Protein AF-0000000085923215 (afdb_homodimer)

Foldseek 3Di:
DPPDPVVVVVCVVDPDDDQDQQNVLVVCVVVLPADPPDNFFHHFKDKDWPDDQVLVLCQLDPQFDDPPPQKTKGPAWTWMKMWGFDDDTGPPPTGTGIDIDIGIWMFRDDPSGGDGTDPPPPDD/DPPDPVNVVVCVVDPDDDQDQQNVLVVCVVVLPADPPDNFFHHFKDKDWPDDQVLVLCQLDPQFDDPPPQKTKGPAWTWMKMWGFDDDTGPPPTGTGIDIDIGIWMFRDDPSGGDGTDPPPHDD

Organism: NCBI:txid630221

Radius of gyration: 18.96 Å; Cα contacts (8 Å, |Δi|>4): 539; chains: 2; bounding box: 40×54×44 Å

Secondary structure (DSSP, 8-state):
----HHHHHHHHHHBPP---TT-HHHHHHHTT---TT-SSBPPSEEEEE-S-HHHHHGGGTTTEEEEETTEEEESS-EEEEEEEEEE-SBTTS-EEEEEEEEE--EEEEETTEEEEE-TT----/----HHHHHHHHHHBPP---TT-HHHHHHHTT---TT-SSBPPSEEEEE-S-HHHHHGGGTTTEEEEETTEEEESS-EEEEEEEEEE-SBTTS-EEEEEEEEE--EEEEETTEEEEE-TT----

Structure (mmCIF, N/CA/C/O backbone):
data_AF-0000000085923215-model_v1
#
loop_
_entity.id
_entity.type
_entity.pdbx_description
1 polymer 'Ribonuclease like 2'
#
loop_
_atom_site.group_PDB
_atom_site.id
_atom_site.type_symbol
_atom_site.label_atom_id
_atom_site.label_alt_id
_atom_site.label_comp_id
_atom_site.label_asym_id
_atom_site.label_entity_id
_atom_site.label_seq_id
_atom_site.pdbx_PDB_ins_code
_atom_site.Cartn_x
_atom_site.Cartn_y
_atom_site.Cartn_z
_atom_site.occupancy
_atom_site.B_iso_or_equiv
_atom_site.auth_seq_id
_atom_site.auth_comp_id
_atom_site.auth_asym_id
_atom_site.auth_atom_id
_atom_site.pdbx_PDB_model_num
ATOM 1 N N . MET A 1 1 ? -17.734 -6.051 -14.945 1 35.34 1 MET A N 1
ATOM 2 C CA . MET A 1 1 ? -16.391 -6.562 -15.242 1 35.34 1 MET A CA 1
ATOM 3 C C . MET A 1 1 ? -16.266 -8.031 -14.844 1 35.34 1 MET A C 1
ATOM 5 O O . MET A 1 1 ? -16.594 -8.398 -13.719 1 35.34 1 MET A O 1
ATOM 9 N N . HIS A 1 2 ? -16.469 -8.945 -15.688 1 44.38 2 HIS A N 1
ATOM 10 C CA . HIS A 1 2 ? -16.438 -10.375 -15.43 1 44.38 2 HIS A CA 1
ATOM 11 C C . HIS A 1 2 ? -15.195 -10.773 -14.656 1 44.38 2 HIS A C 1
ATOM 13 O O . HIS A 1 2 ? -14.078 -10.43 -15.055 1 44.38 2 HIS A O 1
ATOM 19 N N . ARG A 1 3 ? -15.391 -10.922 -13.383 1 59.5 3 ARG A N 1
ATOM 20 C CA . ARG A 1 3 ? -14.312 -11.391 -12.516 1 59.5 3 ARG A CA 1
ATOM 21 C C . ARG A 1 3 ? -13.766 -12.727 -13 1 59.5 3 ARG A C 1
ATOM 23 O O . ARG A 1 3 ? -14.516 -13.695 -13.156 1 59.5 3 ARG A O 1
ATOM 30 N N . TRP A 1 4 ? -12.664 -12.695 -13.883 1 75.44 4 TRP A N 1
ATOM 31 C CA . TRP A 1 4 ? -11.945 -13.891 -14.32 1 75.44 4 TRP A CA 1
ATOM 32 C C . TRP A 1 4 ? -11.352 -14.633 -13.133 1 75.44 4 TRP A C 1
ATOM 34 O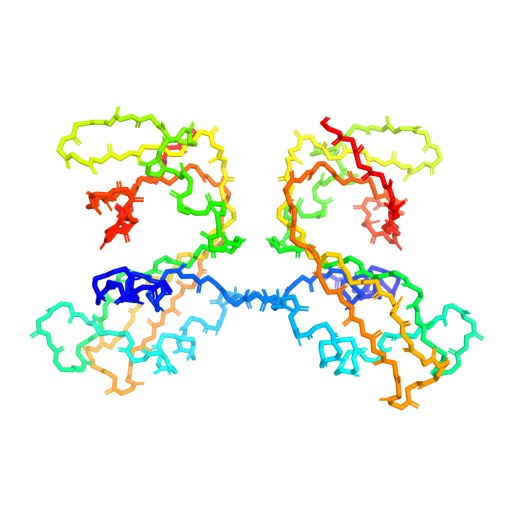 O . TRP A 1 4 ? -10.672 -14.039 -12.297 1 75.44 4 TRP A O 1
ATOM 44 N N . PRO A 1 5 ? -11.867 -15.852 -12.883 1 85.38 5 PRO A N 1
ATOM 45 C CA . PRO A 1 5 ? -11.453 -16.625 -11.711 1 85.38 5 PRO A CA 1
ATOM 46 C C . PRO A 1 5 ? -9.945 -16.562 -11.461 1 85.38 5 PRO A C 1
ATOM 48 O O . PRO A 1 5 ? -9.508 -16.438 -10.312 1 85.38 5 PRO A O 1
ATOM 51 N N . ARG A 1 6 ? -9.211 -16.625 -12.516 1 91.69 6 ARG A N 1
ATOM 52 C CA . ARG A 1 6 ? -7.762 -16.609 -12.336 1 91.69 6 ARG A CA 1
ATOM 53 C C . ARG A 1 6 ? -7.289 -15.25 -11.844 1 91.69 6 ARG A C 1
ATOM 55 O O . ARG A 1 6 ? -6.387 -15.156 -11.008 1 91.69 6 ARG A O 1
ATOM 62 N N . TYR A 1 7 ? -7.883 -14.195 -12.352 1 92.56 7 TYR A N 1
ATOM 63 C CA . TYR A 1 7 ? -7.539 -12.852 -11.906 1 92.56 7 TYR A CA 1
ATOM 64 C C . TYR A 1 7 ? -7.938 -12.641 -10.453 1 92.56 7 TYR A C 1
ATOM 66 O O . TYR A 1 7 ? -7.18 -12.062 -9.672 1 92.56 7 TYR A O 1
ATOM 74 N N . GLN A 1 8 ? -9.117 -13.086 -10.039 1 90.69 8 GLN A N 1
ATOM 75 C CA . GLN A 1 8 ? -9.57 -12.953 -8.656 1 90.69 8 GLN A CA 1
ATOM 76 C C . GLN A 1 8 ? -8.633 -13.695 -7.699 1 90.69 8 GLN A C 1
ATOM 78 O O . GLN A 1 8 ? -8.344 -13.203 -6.605 1 90.69 8 GLN A O 1
ATOM 83 N N . LYS A 1 9 ? -8.211 -14.812 -8.141 1 92.5 9 LYS A N 1
ATOM 84 C CA . LYS A 1 9 ? -7.246 -15.562 -7.34 1 92.5 9 LYS A CA 1
ATOM 85 C C . LYS A 1 9 ? -5.945 -14.781 -7.18 1 92.5 9 LYS A C 1
ATOM 87 O O . LYS A 1 9 ? -5.379 -14.727 -6.082 1 92.5 9 LYS A O 1
ATOM 92 N N . PHE A 1 10 ? -5.555 -14.258 -8.273 1 95.81 10 PHE A N 1
ATOM 93 C CA . PHE A 1 10 ? -4.359 -13.422 -8.242 1 95.81 10 PHE A CA 1
ATOM 94 C C . PHE A 1 10 ? -4.52 -12.289 -7.238 1 95.81 10 PHE A C 1
ATOM 96 O O . PHE A 1 10 ? -3.633 -12.047 -6.418 1 95.81 10 PHE A O 1
ATOM 103 N N . LEU A 1 11 ? -5.613 -11.602 -7.277 1 92.75 11 LEU A N 1
ATOM 104 C CA . LEU A 1 11 ? -5.844 -10.5 -6.355 1 92.75 11 LEU A CA 1
ATOM 105 C C . LEU A 1 11 ? -5.871 -10.984 -4.91 1 92.75 11 LEU A C 1
ATOM 107 O O . LEU A 1 11 ? -5.297 -10.352 -4.023 1 92.75 11 LEU A O 1
ATOM 111 N N . ASN A 1 12 ? -6.512 -12.102 -4.688 1 91 12 ASN A N 1
ATOM 112 C CA . ASN A 1 12 ? -6.559 -12.656 -3.338 1 91 12 ASN A CA 1
ATOM 113 C C . ASN A 1 12 ? -5.16 -12.945 -2.801 1 91 12 ASN A C 1
ATOM 115 O O . ASN A 1 12 ? -4.867 -12.672 -1.636 1 91 12 ASN A O 1
ATOM 119 N N . GLN A 1 13 ? -4.273 -13.383 -3.648 1 94.62 13 GLN A N 1
ATOM 120 C CA . GLN A 1 13 ? -2.957 -13.844 -3.223 1 94.62 13 GLN A CA 1
ATOM 121 C C . GLN A 1 13 ? -1.983 -12.672 -3.084 1 94.62 13 GLN A C 1
ATOM 123 O O . GLN A 1 13 ? -1.062 -12.719 -2.266 1 94.62 13 GLN A O 1
ATOM 128 N N . HIS A 1 14 ? -2.256 -11.586 -3.9 1 93.69 14 HIS A N 1
ATOM 129 C CA . HIS A 1 14 ? -1.104 -10.711 -4.07 1 93.69 14 HIS A CA 1
ATOM 130 C C . HIS A 1 14 ? -1.485 -9.25 -3.826 1 93.69 14 HIS A C 1
ATOM 132 O O . HIS A 1 14 ? -0.612 -8.398 -3.666 1 93.69 14 HIS A O 1
ATOM 138 N N . LEU A 1 15 ? -2.738 -8.898 -3.754 1 87.44 15 LEU A N 1
ATOM 139 C CA . LEU A 1 15 ? -3.119 -7.516 -3.471 1 87.44 15 LEU A CA 1
ATOM 140 C C . LEU A 1 15 ? -2.992 -7.211 -1.983 1 87.44 15 LEU A C 1
ATOM 142 O O . LEU A 1 15 ? -3.617 -7.871 -1.152 1 87.44 15 LEU A O 1
ATOM 146 N N . GLY A 1 16 ? -2.227 -6.219 -1.632 1 83.19 16 GLY A N 1
ATOM 147 C CA . GLY A 1 16 ? -2.123 -5.797 -0.244 1 83.19 16 GLY A CA 1
ATOM 148 C C . GLY A 1 16 ? -3.387 -5.137 0.275 1 83.19 16 GLY A C 1
ATOM 149 O O . GLY A 1 16 ? -4.23 -4.699 -0.509 1 83.19 16 GLY A O 1
ATOM 150 N N . PRO A 1 17 ? -3.43 -5.145 1.681 1 76.88 17 PRO A N 1
ATOM 151 C CA . PRO A 1 17 ? -4.551 -4.375 2.23 1 76.88 17 PRO A CA 1
ATOM 152 C C . PRO A 1 17 ? -4.496 -2.898 1.851 1 76.88 17 PRO A C 1
ATOM 154 O O . PRO A 1 17 ? -3.408 -2.326 1.742 1 76.88 17 PRO A O 1
ATOM 157 N N . HIS A 1 18 ? -5.523 -2.338 1.462 1 75.44 18 HIS A N 1
ATOM 158 C CA . HIS A 1 18 ? -5.605 -0.944 1.037 1 75.44 18 HIS A CA 1
ATOM 159 C C . HIS A 1 18 ? -6.879 -0.285 1.552 1 75.44 18 HIS A C 1
ATOM 161 O O . HIS A 1 18 ? -7.844 -0.973 1.899 1 75.44 18 HIS A O 1
ATOM 167 N N . VAL A 1 19 ? -6.633 0.972 1.621 1 71.12 19 VAL A N 1
ATOM 168 C CA . VAL A 1 19 ? -7.859 1.738 1.812 1 71.12 19 VAL A CA 1
ATOM 169 C C . VAL A 1 19 ? -8.672 1.748 0.519 1 71.12 19 VAL A C 1
ATOM 171 O O . VAL A 1 19 ? -8.156 2.119 -0.54 1 71.12 19 VAL A O 1
ATOM 174 N N . ASN A 1 20 ? -9.789 1.142 0.626 1 71.62 20 ASN A N 1
ATOM 175 C CA . ASN A 1 20 ? -10.68 1.246 -0.526 1 71.62 20 ASN A CA 1
ATOM 176 C C . ASN A 1 20 ? -11.328 2.627 -0.612 1 71.62 20 ASN A C 1
ATOM 178 O O . ASN A 1 20 ? -11.508 3.297 0.406 1 71.62 20 ASN A O 1
ATOM 182 N N . ASP A 1 21 ? -11.438 3.01 -1.821 1 66.5 21 ASP A N 1
ATOM 183 C CA . ASP A 1 21 ? -12.031 4.324 -2.023 1 66.5 21 ASP A CA 1
ATOM 184 C C . ASP A 1 21 ? -13.391 4.426 -1.326 1 66.5 21 ASP A C 1
ATOM 186 O O . ASP A 1 21 ? -13.883 5.523 -1.075 1 66.5 21 ASP A O 1
ATOM 190 N N . HIS A 1 22 ? -13.898 3.279 -0.911 1 75.94 22 HIS A N 1
ATOM 191 C CA . HIS A 1 22 ? -15.164 3.305 -0.183 1 75.94 22 HIS A CA 1
ATOM 192 C C . HIS A 1 22 ? -14.938 3.082 1.31 1 75.94 22 HIS A C 1
ATOM 194 O O . HIS A 1 22 ? -15.898 3.051 2.084 1 75.94 22 HIS A O 1
ATOM 200 N N . ALA A 1 23 ? -13.625 3.033 1.575 1 81.75 23 ALA A N 1
ATOM 201 C CA . ALA A 1 23 ? -13.352 2.689 2.969 1 81.75 23 ALA A CA 1
ATOM 202 C C . ALA A 1 23 ? -12.797 3.891 3.73 1 81.75 23 ALA A C 1
ATOM 204 O O . ALA A 1 23 ? -12.414 3.771 4.895 1 81.75 23 ALA A O 1
ATOM 205 N N . CYS A 1 24 ? -12.82 5.039 3.129 1 93.25 24 CYS A N 1
ATOM 206 C CA . CYS A 1 24 ? -12.273 6.238 3.746 1 93.25 24 CYS A CA 1
ATOM 207 C C . CYS A 1 24 ? -12.961 6.535 5.074 1 93.25 24 CYS A C 1
ATOM 209 O O . CYS A 1 24 ? -12.297 6.805 6.074 1 93.25 24 CYS A O 1
ATOM 211 N N . ASP A 1 25 ? -14.305 6.418 5.074 1 93.44 25 ASP A N 1
ATOM 212 C CA . ASP A 1 25 ? -15.055 6.723 6.289 1 93.44 25 ASP A CA 1
ATOM 213 C C . ASP A 1 25 ? -14.586 5.848 7.453 1 93.44 25 ASP A C 1
ATOM 215 O O . ASP A 1 25 ? -14.289 6.355 8.539 1 93.44 25 ASP A O 1
ATOM 219 N N . ARG A 1 26 ? -14.555 4.625 7.18 1 90 26 ARG A N 1
ATOM 220 C CA . ARG A 1 26 ? -14.18 3.666 8.211 1 90 26 ARG A CA 1
ATOM 221 C C . ARG A 1 26 ? -12.75 3.898 8.688 1 90 26 ARG A C 1
ATOM 223 O O . ARG A 1 26 ? -12.484 3.93 9.891 1 90 26 ARG A O 1
ATOM 230 N N . GLU A 1 27 ? -11.836 4.062 7.777 1 92.06 27 GLU A N 1
ATOM 231 C CA . GLU A 1 27 ? -10.43 4.211 8.125 1 92.06 27 GLU A CA 1
ATOM 232 C C . GLU A 1 27 ? -10.188 5.473 8.945 1 92.06 27 GLU A C 1
ATOM 234 O O . GLU A 1 27 ? -9.5 5.438 9.969 1 92.06 27 GLU A O 1
ATOM 239 N N . ILE A 1 28 ? -10.734 6.578 8.539 1 94.5 28 ILE A N 1
ATOM 240 C CA . ILE A 1 28 ? -10.562 7.859 9.219 1 94.5 28 ILE A CA 1
ATOM 241 C C . ILE A 1 28 ? -11.219 7.805 10.594 1 94.5 28 ILE A C 1
ATOM 243 O O . ILE A 1 28 ? -10.641 8.258 11.586 1 94.5 28 ILE A O 1
ATOM 247 N N . ARG A 1 29 ? -12.383 7.211 10.68 1 92.06 29 ARG A N 1
ATOM 248 C CA . ARG A 1 29 ? -13.078 7.07 11.953 1 92.06 29 ARG A CA 1
ATOM 249 C C . ARG A 1 29 ? -12.297 6.188 12.914 1 92.06 29 ARG A C 1
ATOM 251 O O . ARG A 1 29 ? -12.086 6.551 14.078 1 92.06 29 ARG A O 1
ATOM 258 N N . ASN A 1 30 ? -11.828 5.055 12.445 1 90.44 30 ASN A N 1
ATOM 259 C CA . ASN A 1 30 ? -11.125 4.098 13.289 1 90.44 30 ASN A CA 1
ATOM 260 C C . ASN A 1 30 ? -9.836 4.691 13.859 1 90.44 30 ASN A C 1
ATOM 262 O O . ASN A 1 30 ? -9.422 4.332 14.961 1 90.44 30 ASN A O 1
ATOM 266 N N . ARG A 1 31 ? -9.289 5.645 13.18 1 92.31 31 ARG A N 1
ATOM 267 C CA . ARG A 1 31 ? -8.008 6.211 13.578 1 92.31 31 ARG A CA 1
ATOM 268 C C . ARG A 1 31 ? -8.203 7.52 14.336 1 92.31 31 ARG A C 1
ATOM 270 O O . ARG A 1 31 ? -7.227 8.156 14.75 1 92.31 31 ARG A O 1
ATOM 277 N N . ASP A 1 32 ? -9.484 7.977 14.43 1 95.25 32 ASP A N 1
ATOM 278 C CA . ASP A 1 32 ? -9.805 9.211 15.141 1 95.25 32 ASP A CA 1
ATOM 279 C C . ASP A 1 32 ? -9.094 10.406 14.516 1 95.25 32 ASP A C 1
ATOM 281 O O . ASP A 1 32 ? -8.516 11.227 15.219 1 95.25 32 ASP A O 1
ATOM 285 N N . ILE A 1 33 ? -9.062 10.375 13.188 1 95.81 33 ILE A N 1
ATOM 286 C CA . ILE A 1 33 ? -8.508 11.523 12.469 1 95.81 33 ILE A CA 1
ATOM 287 C C . ILE A 1 33 ? -9.547 12.633 12.391 1 95.81 33 ILE A C 1
ATOM 289 O O . ILE A 1 33 ? -10.625 12.445 11.82 1 95.81 33 ILE A O 1
ATOM 293 N N . THR A 1 34 ? -9.219 13.766 12.953 1 96.5 34 THR A N 1
ATOM 294 C CA . THR A 1 34 ? -10.148 14.883 13.016 1 96.5 34 THR A CA 1
ATOM 295 C C . THR A 1 34 ? -9.508 16.156 12.453 1 96.5 34 THR A C 1
ATOM 297 O O . THR A 1 34 ? -8.297 16.203 12.242 1 96.5 34 THR A O 1
ATOM 300 N N . ALA A 1 35 ? -10.367 17.125 12.102 1 96 35 ALA A N 1
ATOM 301 C CA . ALA A 1 35 ? -9.875 18.422 11.648 1 96 35 ALA A CA 1
ATOM 302 C C . ALA A 1 35 ? -8.984 19.078 12.711 1 96 35 ALA A C 1
ATOM 304 O O . ALA A 1 35 ? -9.258 18.969 13.906 1 96 35 ALA A O 1
ATOM 305 N N . PRO A 1 36 ? -7.945 19.797 12.219 1 92 36 PRO A N 1
ATOM 306 C CA . PRO A 1 36 ? -7.062 20.469 13.18 1 92 36 PRO A CA 1
ATOM 307 C C . PRO A 1 36 ? -7.82 21.391 14.133 1 92 36 PRO A C 1
ATOM 309 O O . PRO A 1 36 ? -8.688 22.141 13.695 1 92 36 PRO A O 1
ATOM 312 N N . GLY A 1 37 ? -7.527 21.219 15.312 1 92.56 37 GLY A N 1
ATOM 313 C CA . GLY A 1 37 ? -8.078 22.125 16.312 1 92.56 37 GLY A CA 1
ATOM 314 C C . GLY A 1 37 ? -9.469 21.75 16.766 1 92.56 37 GLY A C 1
ATOM 315 O O . GLY A 1 37 ? -10.125 22.5 17.484 1 92.56 37 GLY A O 1
ATOM 316 N N . THR A 1 38 ? -9.984 20.719 16.312 1 95.75 38 THR A N 1
ATOM 317 C CA . THR A 1 38 ? -11.312 20.281 16.719 1 95.75 38 THR A CA 1
ATOM 318 C C . THR A 1 38 ? -11.25 18.906 17.391 1 95.75 38 THR A C 1
ATOM 320 O O . THR A 1 38 ? -10.344 18.125 17.109 1 95.75 38 THR A O 1
ATOM 323 N N . ALA A 1 39 ? -12.18 18.672 18.234 1 93.06 39 ALA A N 1
ATOM 324 C CA . ALA A 1 39 ? -12.273 17.391 18.906 1 93.06 39 ALA A CA 1
ATOM 325 C C . ALA A 1 39 ? -12.836 16.312 17.984 1 93.06 39 ALA A C 1
ATOM 327 O O . ALA A 1 39 ? -12.406 15.156 18.016 1 93.06 39 ALA A O 1
ATOM 328 N N . ASN A 1 40 ? -13.766 16.719 17.062 1 95.94 40 ASN A N 1
ATOM 329 C CA . ASN A 1 40 ? -14.422 15.688 16.281 1 95.94 40 ASN A CA 1
ATOM 330 C C . ASN A 1 40 ? -14.82 16.203 14.898 1 95.94 40 ASN A C 1
ATOM 332 O O . ASN A 1 40 ? -15.695 15.641 14.25 1 95.94 40 ASN A O 1
ATOM 336 N N . GLY A 1 41 ? -14.25 17.359 14.508 1 97.88 41 GLY A N 1
ATOM 337 C CA . GLY A 1 41 ? -14.547 17.906 13.188 1 97.88 41 GLY A CA 1
ATOM 338 C C . GLY A 1 41 ? -14.031 17.031 12.055 1 97.88 41 GLY A C 1
ATOM 339 O O . GLY A 1 41 ? -13 16.375 12.188 1 97.88 41 GLY A O 1
ATOM 340 N N . CYS A 1 42 ? -14.758 17.031 10.945 1 97.88 42 CYS A N 1
ATOM 341 C CA . CYS A 1 42 ? -14.328 16.297 9.766 1 97.88 42 CYS A CA 1
ATOM 342 C C . CYS A 1 42 ? -13.148 16.984 9.086 1 97.88 42 CYS A C 1
ATOM 344 O O . CYS A 1 42 ? -13.219 18.172 8.781 1 97.88 42 CYS A O 1
ATOM 346 N N . LYS A 1 43 ? -12.102 16.266 8.992 1 96.12 43 LYS A N 1
ATOM 347 C CA . LYS A 1 43 ? -10.984 16.781 8.203 1 96.12 43 LYS A CA 1
ATOM 348 C C . LYS A 1 43 ? -11.359 16.875 6.723 1 96.12 43 LYS A C 1
ATOM 350 O O . LYS A 1 43 ? -11.984 15.953 6.176 1 96.12 43 LYS A O 1
ATOM 355 N N . GLU A 1 44 ? -11.094 17.938 6.07 1 96.12 44 GLU A N 1
ATOM 356 C CA . GLU A 1 44 ? -11.523 18.156 4.695 1 96.12 44 GLU A CA 1
ATOM 357 C C . GLU A 1 44 ? -10.875 17.156 3.742 1 96.12 44 GLU A C 1
ATOM 359 O O . GLU A 1 44 ? -11.539 16.609 2.861 1 96.12 44 GLU A O 1
ATOM 364 N N . VAL A 1 45 ? -9.602 16.984 3.859 1 96.31 45 VAL A N 1
ATOM 365 C CA . VAL A 1 45 ? -8.844 16.078 3 1 96.31 45 VAL A CA 1
ATOM 366 C C . VAL A 1 45 ? -7.828 15.297 3.834 1 96.31 45 VAL A C 1
ATOM 368 O O . VAL A 1 45 ? -7.172 15.867 4.711 1 96.31 45 VAL A O 1
ATOM 371 N N . ASN A 1 46 ? -7.793 14.023 3.668 1 95.81 46 ASN A N 1
ATOM 372 C CA . ASN A 1 46 ? -6.766 13.188 4.27 1 95.81 46 ASN A CA 1
ATOM 373 C C . ASN A 1 46 ? -6.219 12.164 3.27 1 95.81 46 ASN A C 1
ATOM 375 O O . ASN A 1 46 ? -6.988 11.438 2.645 1 95.81 46 ASN A O 1
ATOM 379 N N . THR A 1 47 ? -4.871 12.156 3.105 1 93.81 47 THR A N 1
ATOM 380 C CA . THR A 1 47 ? -4.238 11.227 2.176 1 93.81 47 THR A CA 1
ATOM 381 C C . THR A 1 47 ? -3.555 10.094 2.932 1 93.81 47 THR A C 1
ATOM 383 O O . THR A 1 47 ? -2.865 10.328 3.926 1 93.81 47 THR A O 1
ATOM 386 N N . PHE A 1 48 ? -3.814 8.875 2.504 1 92.19 48 PHE A N 1
ATOM 387 C CA . PHE A 1 48 ? -3.113 7.699 3.004 1 92.19 48 PHE A CA 1
ATOM 388 C C . PHE A 1 48 ? -2.041 7.246 2.02 1 92.19 48 PHE A C 1
ATOM 390 O O . PHE A 1 48 ? -2.303 7.117 0.823 1 92.19 48 PHE A O 1
ATOM 397 N N . ILE A 1 49 ? -0.873 7.047 2.514 1 89.62 49 ILE A N 1
ATOM 398 C CA . ILE A 1 49 ? 0.245 6.543 1.72 1 89.62 49 ILE A CA 1
ATOM 399 C C . ILE A 1 49 ? 0.328 5.023 1.848 1 89.62 49 ILE A C 1
ATOM 401 O O . ILE A 1 49 ? 0.505 4.496 2.949 1 89.62 49 ILE A O 1
ATOM 405 N N . GLN A 1 50 ? 0.152 4.426 0.806 1 84.81 50 GLN A N 1
ATOM 406 C CA . GLN A 1 50 ? 0.183 2.965 0.805 1 84.81 50 GLN A CA 1
ATOM 407 C C . GLN A 1 50 ? 1.591 2.445 0.531 1 84.81 50 GLN A C 1
ATOM 409 O O . GLN A 1 50 ? 1.838 1.819 -0.502 1 84.81 50 GLN A O 1
ATOM 414 N N . ALA A 1 51 ? 2.496 2.637 1.44 1 83.31 51 ALA A N 1
ATOM 415 C CA . ALA A 1 51 ? 3.898 2.227 1.428 1 83.31 51 ALA A CA 1
ATOM 416 C C . ALA A 1 51 ? 4.375 1.867 2.832 1 83.31 51 ALA A C 1
ATOM 418 O O . ALA A 1 51 ? 3.613 1.952 3.795 1 83.31 51 ALA A O 1
ATOM 419 N N . ASN A 1 52 ? 5.566 1.363 2.914 1 80.56 52 ASN A N 1
ATOM 420 C CA . ASN A 1 52 ? 6.105 1.099 4.242 1 80.56 52 ASN A CA 1
ATOM 421 C C . ASN A 1 52 ? 6.656 2.367 4.887 1 80.56 52 ASN A C 1
ATOM 423 O O . ASN A 1 52 ? 7.062 3.297 4.188 1 80.56 52 ASN A O 1
ATOM 427 N N . LYS A 1 53 ? 6.574 2.35 6.227 1 86 53 LYS A N 1
ATOM 428 C CA . LYS A 1 53 ? 6.957 3.539 6.98 1 86 53 LYS A CA 1
ATOM 429 C C . LYS A 1 53 ? 8.398 3.939 6.676 1 86 53 LYS A C 1
ATOM 431 O O . LYS A 1 53 ? 8.727 5.125 6.656 1 86 53 LYS A O 1
ATOM 436 N N . ASN A 1 54 ? 9.289 2.967 6.395 1 83.75 54 ASN A N 1
ATOM 437 C CA . ASN A 1 54 ? 10.688 3.281 6.121 1 83.75 54 ASN A CA 1
ATOM 438 C C . ASN A 1 54 ? 10.844 4.059 4.82 1 83.75 54 ASN A C 1
ATOM 440 O O . ASN A 1 54 ? 11.625 5.008 4.746 1 83.75 54 ASN A O 1
ATOM 444 N N . ASP A 1 55 ? 10.125 3.619 3.793 1 85.5 55 ASP A N 1
ATOM 445 C CA . ASP A 1 55 ? 10.164 4.312 2.51 1 85.5 55 ASP A CA 1
ATOM 446 C C . ASP A 1 55 ? 9.68 5.754 2.65 1 85.5 55 ASP A C 1
ATOM 448 O O . ASP A 1 55 ? 10.156 6.648 1.948 1 85.5 55 ASP A O 1
ATOM 452 N N . ILE A 1 56 ? 8.727 5.922 3.51 1 90.81 56 ILE A N 1
ATOM 453 C CA . ILE A 1 56 ? 8.172 7.254 3.727 1 90.81 56 ILE A CA 1
ATOM 454 C C . ILE A 1 56 ? 9.188 8.117 4.48 1 90.81 56 ILE A C 1
ATOM 456 O O . ILE A 1 56 ? 9.422 9.266 4.113 1 90.81 56 ILE A O 1
ATOM 460 N N . LYS A 1 57 ? 9.82 7.57 5.461 1 92.88 57 LYS A N 1
ATOM 461 C CA . LYS A 1 57 ? 10.789 8.297 6.289 1 92.88 57 LYS A CA 1
ATOM 462 C C . LYS A 1 57 ? 11.961 8.789 5.453 1 92.88 57 LYS A C 1
ATOM 464 O O . LYS A 1 57 ? 12.477 9.891 5.676 1 92.88 57 LYS A O 1
ATOM 469 N N . VAL A 1 58 ? 12.383 7.973 4.516 1 93.88 58 VAL A N 1
ATOM 470 C CA . VAL A 1 58 ? 13.586 8.281 3.75 1 93.88 58 VAL A CA 1
ATOM 471 C C . VAL A 1 58 ? 13.352 9.539 2.912 1 93.88 58 VAL A C 1
ATOM 473 O O . VAL A 1 58 ? 14.312 10.18 2.461 1 93.88 58 VAL A O 1
ATOM 476 N N . VAL A 1 59 ? 12.141 9.906 2.631 1 95.56 59 VAL A N 1
ATOM 477 C CA . VAL A 1 59 ? 11.82 11.109 1.88 1 95.56 59 VAL A CA 1
ATOM 478 C C . VAL A 1 59 ? 12.406 12.328 2.59 1 95.56 59 VAL A C 1
ATOM 480 O O . VAL A 1 59 ? 12.805 13.305 1.941 1 95.56 59 VAL A O 1
ATOM 483 N N . CYS A 1 60 ? 12.469 12.344 3.93 1 97.5 60 CYS A N 1
ATOM 484 C CA . CYS A 1 60 ? 13.016 13.445 4.719 1 97.5 60 CYS A CA 1
ATOM 485 C C . CYS A 1 60 ? 14.539 13.391 4.754 1 97.5 60 CYS A C 1
ATOM 487 O O . CYS A 1 60 ? 15.172 14.133 5.508 1 97.5 60 CYS A O 1
ATOM 489 N N . GLY A 1 61 ? 15.141 12.594 3.961 1 96.38 61 GLY A N 1
ATOM 490 C CA . GLY A 1 61 ? 16.578 12.461 3.77 1 96.38 61 GLY A CA 1
ATOM 491 C C . GLY A 1 61 ? 16.969 12.242 2.322 1 96.38 61 GLY A C 1
ATOM 492 O O . GLY A 1 61 ? 16.609 13.031 1.446 1 96.38 61 GLY A O 1
ATOM 493 N N . LYS A 1 62 ? 17.641 11.164 2.072 1 95.69 62 LYS A N 1
ATOM 494 C CA . LYS A 1 62 ? 18.219 10.883 0.763 1 95.69 62 LYS A CA 1
ATOM 495 C C . LYS A 1 62 ? 17.125 10.57 -0.262 1 95.69 62 LYS A C 1
ATOM 497 O O . LYS A 1 62 ? 17.359 10.664 -1.469 1 95.69 62 LYS A O 1
ATOM 502 N N . GLY A 1 63 ? 16.031 10.227 0.211 1 94.44 63 GLY A N 1
ATOM 503 C CA . GLY A 1 63 ? 14.945 9.844 -0.678 1 94.44 63 GLY A CA 1
ATOM 504 C C . GLY A 1 63 ? 14.094 11.016 -1.122 1 94.44 63 GLY A C 1
ATOM 505 O O . GLY A 1 63 ? 13.125 10.844 -1.864 1 94.44 63 GLY A O 1
ATOM 506 N N . GLY A 1 64 ? 14.414 12.133 -0.67 1 96.38 64 GLY A N 1
ATOM 507 C CA . GLY A 1 64 ? 13.672 13.328 -1.037 1 96.38 64 GLY A CA 1
ATOM 508 C C . GLY A 1 64 ? 14.57 14.492 -1.434 1 96.38 64 GLY A C 1
ATOM 509 O O . GLY A 1 64 ? 15.766 14.477 -1.159 1 96.38 64 GLY A O 1
ATOM 510 N N . THR A 1 65 ? 13.992 15.398 -2.146 1 97.38 65 THR A N 1
ATOM 511 C CA . THR A 1 65 ? 14.648 16.641 -2.549 1 97.38 65 THR A CA 1
ATOM 512 C C . THR A 1 65 ? 14.07 17.828 -1.783 1 97.38 65 THR A C 1
ATOM 514 O O . THR A 1 65 ? 12.859 18.047 -1.781 1 97.38 65 THR A O 1
ATOM 517 N N . PRO A 1 66 ? 14.938 18.594 -1.154 1 96.69 66 PRO A N 1
ATOM 518 C CA . PRO A 1 66 ? 14.453 19.766 -0.415 1 96.69 66 PRO A CA 1
ATOM 519 C C . PRO A 1 66 ? 13.734 20.766 -1.309 1 96.69 66 PRO A C 1
ATOM 521 O O . PRO A 1 66 ? 14.164 21.016 -2.436 1 96.69 66 PRO A O 1
ATOM 524 N N . GLN A 1 67 ? 12.609 21.281 -0.755 1 95.94 67 GLN A N 1
ATOM 525 C CA . GLN A 1 67 ? 11.812 22.266 -1.483 1 95.94 67 GLN A CA 1
ATOM 526 C C . GLN A 1 67 ? 11.812 23.609 -0.765 1 95.94 67 GLN A C 1
ATOM 528 O O . GLN A 1 67 ? 11.125 24.547 -1.185 1 95.94 67 GLN A O 1
ATOM 533 N N . GLY A 1 68 ? 12.586 23.719 0.34 1 95.44 68 GLY A N 1
ATOM 534 C CA . GLY A 1 68 ? 12.5 24.891 1.208 1 95.44 68 GLY A CA 1
ATOM 535 C C . GLY A 1 68 ? 11.523 24.703 2.357 1 95.44 68 GLY A C 1
ATOM 536 O O . GLY A 1 68 ? 10.656 23.828 2.307 1 95.44 68 GLY A O 1
ATOM 537 N N . ASN A 1 69 ? 11.664 25.438 3.455 1 95.69 69 ASN A N 1
ATOM 538 C CA . ASN A 1 69 ? 10.766 25.438 4.609 1 95.69 69 ASN A CA 1
ATOM 539 C C . ASN A 1 69 ? 10.594 24.047 5.184 1 95.69 69 ASN A C 1
ATOM 541 O O . ASN A 1 69 ? 9.477 23.656 5.539 1 95.69 69 ASN A O 1
ATOM 545 N N . ASN A 1 70 ? 11.68 23.266 5.176 1 96.62 70 ASN A N 1
ATOM 546 C CA . ASN A 1 70 ? 11.734 21.922 5.727 1 96.62 70 ASN A CA 1
ATOM 547 C C . ASN A 1 70 ? 10.812 20.969 4.969 1 96.62 70 ASN A C 1
ATOM 549 O O . ASN A 1 70 ? 10.352 19.969 5.523 1 96.62 70 ASN A O 1
ATOM 553 N N . LEU A 1 71 ? 10.484 21.375 3.764 1 97.25 71 LEU A N 1
ATOM 554 C CA . LEU A 1 71 ? 9.703 20.516 2.885 1 97.25 71 LEU A CA 1
ATOM 555 C C . LEU A 1 71 ? 10.609 19.719 1.964 1 97.25 71 LEU A C 1
ATOM 557 O O . LEU A 1 71 ? 11.648 20.203 1.516 1 97.25 71 LEU A O 1
ATOM 561 N N . PHE A 1 72 ? 10.219 18.5 1.763 1 97.44 72 PHE A N 1
ATOM 562 C CA . PHE A 1 72 ? 10.93 17.594 0.866 1 97.44 72 PHE A CA 1
ATOM 563 C C . PHE A 1 72 ? 9.977 16.953 -0.128 1 97.44 72 PHE A C 1
ATOM 565 O O . PHE A 1 72 ? 8.898 16.469 0.253 1 97.44 72 PHE A O 1
ATOM 572 N N . LYS A 1 73 ? 10.328 16.906 -1.347 1 96.69 73 LYS A N 1
ATOM 573 C CA . LYS A 1 73 ? 9.625 16.156 -2.381 1 96.69 73 LYS A CA 1
ATOM 574 C C . LYS A 1 73 ? 10.242 14.773 -2.58 1 96.69 73 LYS A C 1
ATOM 576 O O . LYS A 1 73 ? 11.461 14.648 -2.689 1 96.69 73 LYS A O 1
ATOM 581 N N . SER A 1 74 ? 9.352 13.781 -2.596 1 94.25 74 SER A N 1
ATOM 582 C CA . SER A 1 74 ? 9.875 12.43 -2.768 1 94.25 74 SER A CA 1
ATOM 583 C C . SER A 1 74 ? 10.562 12.273 -4.117 1 94.25 74 SER A C 1
ATOM 585 O O . SER A 1 74 ? 10.148 12.883 -5.109 1 94.25 74 SER A O 1
ATOM 587 N N . ASN A 1 75 ? 11.547 11.43 -4.148 1 92.12 75 ASN A N 1
ATOM 588 C CA . ASN A 1 75 ? 12.242 11.141 -5.398 1 92.12 75 ASN A CA 1
ATOM 589 C C . ASN A 1 75 ? 11.578 10 -6.16 1 92.12 75 ASN A C 1
ATOM 591 O O . ASN A 1 75 ? 11.945 9.703 -7.297 1 92.12 75 ASN A O 1
ATOM 595 N N . GLN A 1 76 ? 10.695 9.344 -5.5 1 84.44 76 GLN A N 1
ATOM 596 C CA . GLN A 1 76 ? 9.883 8.312 -6.148 1 84.44 76 GLN A CA 1
ATOM 597 C C . GLN A 1 76 ? 8.398 8.57 -5.938 1 84.44 76 GLN A C 1
ATOM 599 O O . GLN A 1 76 ? 8.008 9.297 -5.023 1 84.44 76 GLN A O 1
ATOM 604 N N . ARG A 1 77 ? 7.57 7.93 -6.77 1 85.5 77 ARG A N 1
ATOM 605 C CA . ARG A 1 77 ? 6.121 8.023 -6.621 1 85.5 77 ARG A CA 1
ATOM 606 C C . ARG A 1 77 ? 5.609 7.027 -5.59 1 85.5 77 ARG A C 1
ATOM 608 O O . ARG A 1 77 ? 6.227 5.984 -5.363 1 85.5 77 ARG A O 1
ATOM 615 N N . PHE A 1 78 ? 4.5 7.395 -4.93 1 86.56 78 PHE A N 1
ATOM 616 C CA . PHE A 1 78 ? 3.854 6.551 -3.93 1 86.56 78 PHE A CA 1
ATOM 617 C C . PHE A 1 78 ? 2.404 6.277 -4.312 1 86.56 78 PHE A C 1
ATOM 619 O O . PHE A 1 78 ? 1.709 7.164 -4.812 1 86.56 78 PHE A O 1
ATOM 626 N N . PRO A 1 79 ? 1.953 5.066 -4.125 1 84.56 79 PRO A N 1
ATOM 627 C CA . PRO A 1 79 ? 0.508 4.832 -4.195 1 84.56 79 PRO A CA 1
ATOM 628 C C . PRO A 1 79 ? -0.253 5.516 -3.061 1 84.56 79 PRO A C 1
ATOM 630 O O . PRO A 1 79 ? 0.114 5.375 -1.892 1 84.56 79 PRO A O 1
ATOM 633 N N . LEU A 1 80 ? -1.293 6.266 -3.453 1 88.19 80 LEU A N 1
ATOM 634 C CA . LEU A 1 80 ? -2.031 7.086 -2.496 1 88.19 80 LEU A CA 1
ATOM 635 C C . LEU A 1 80 ? -3.529 6.805 -2.584 1 88.19 80 LEU A C 1
ATOM 637 O O . LEU A 1 80 ? -4.031 6.418 -3.641 1 88.19 80 LEU A O 1
ATOM 641 N N . VAL A 1 81 ? -4.18 6.934 -1.484 1 88.56 81 VAL A N 1
ATOM 642 C CA . VAL A 1 81 ? -5.625 7.125 -1.457 1 88.56 81 VAL A CA 1
ATOM 643 C C . VAL A 1 81 ? -5.957 8.461 -0.797 1 88.56 81 VAL A C 1
ATOM 645 O O . VAL A 1 81 ? -5.688 8.656 0.391 1 88.56 81 VAL A O 1
ATOM 648 N N . THR A 1 82 ? -6.441 9.344 -1.581 1 92.5 82 THR A N 1
ATOM 649 C CA . THR A 1 82 ? -6.871 10.633 -1.062 1 92.5 82 THR A CA 1
ATOM 650 C C . THR A 1 82 ? -8.359 10.617 -0.734 1 92.5 82 THR A C 1
ATOM 652 O O . THR A 1 82 ? -9.188 10.32 -1.598 1 92.5 82 THR A O 1
ATOM 655 N N . CYS A 1 83 ? -8.648 10.844 0.506 1 94.56 83 CYS A N 1
ATOM 656 C CA . CYS A 1 83 ? -10.023 10.906 0.988 1 94.56 83 CYS A CA 1
ATOM 657 C C . CYS A 1 83 ? -10.5 12.352 1.089 1 94.56 83 CYS A C 1
ATOM 659 O O . CYS A 1 83 ? -9.945 13.133 1.861 1 94.56 83 CYS A O 1
ATOM 661 N N . LYS A 1 84 ? -11.508 12.695 0.36 1 96 84 LYS A N 1
ATOM 662 C CA . LYS A 1 84 ? -12.055 14.047 0.368 1 96 84 LYS A CA 1
ATOM 663 C C . LYS A 1 84 ? -13.461 14.078 0.966 1 96 84 LYS A C 1
ATOM 665 O O . LYS A 1 84 ? -14.305 13.25 0.61 1 96 84 LYS A O 1
ATOM 670 N N . LEU A 1 85 ? -13.656 15.016 1.82 1 96.81 85 LEU A N 1
ATOM 671 C CA . LEU A 1 85 ? -14.945 15.148 2.49 1 96.81 85 LEU A CA 1
ATOM 672 C C . LEU A 1 85 ? -16.047 15.523 1.494 1 96.81 85 LEU A C 1
ATOM 674 O O . LEU A 1 85 ? -15.875 16.453 0.706 1 96.81 85 LEU A O 1
ATOM 678 N N . GLN A 1 86 ? -17.078 14.727 1.496 1 97 86 GLN A N 1
ATOM 679 C CA . GLN A 1 86 ? -18.234 14.992 0.639 1 97 86 GLN A CA 1
ATOM 680 C C . GLN A 1 86 ? -19.359 15.641 1.427 1 97 86 GLN A C 1
ATOM 682 O O . GLN A 1 86 ? -20.047 16.531 0.918 1 97 86 GLN A O 1
ATOM 687 N N . SER A 1 87 ? -19.562 15.148 2.574 1 96.69 87 SER A N 1
ATOM 688 C CA . SER A 1 87 ? -20.625 15.672 3.426 1 96.69 87 SER A CA 1
ATOM 689 C C . SER A 1 87 ? -20.359 15.359 4.895 1 96.69 87 SER A C 1
ATOM 691 O O . SER A 1 87 ? -19.547 14.492 5.211 1 96.69 87 SER A O 1
ATOM 693 N N . GLY A 1 88 ? -21.047 16.188 5.797 1 96.12 88 GLY A N 1
ATOM 694 C CA . GLY A 1 88 ? -20.859 16.062 7.234 1 96.12 88 GLY A CA 1
ATOM 695 C C . GLY A 1 88 ? -19.953 17.125 7.812 1 96.12 88 GLY A C 1
ATOM 696 O O . GLY A 1 88 ? -19.156 17.719 7.094 1 96.12 88 GLY A O 1
ATOM 697 N N . GLN A 1 89 ? -20.156 17.359 9.102 1 96.12 89 GLN A N 1
ATOM 698 C CA . GLN A 1 89 ? -19.359 18.391 9.773 1 96.12 89 GLN A CA 1
ATOM 699 C C . GLN A 1 89 ? -18.531 17.797 10.906 1 96.12 89 GLN A C 1
ATOM 701 O O . GLN A 1 89 ? -17.438 18.266 11.195 1 96.12 89 GLN A O 1
ATOM 706 N N . ARG A 1 90 ? -19.172 16.75 11.461 1 96.38 90 ARG A N 1
ATOM 707 C CA . ARG A 1 90 ? -18.547 16.141 12.633 1 96.38 90 ARG A CA 1
ATOM 708 C C . ARG A 1 90 ? -18.703 14.625 12.602 1 96.38 90 ARG A C 1
ATOM 710 O O . ARG A 1 90 ? -19.656 14.094 12.047 1 96.38 90 ARG A O 1
ATOM 717 N N . HIS A 1 91 ? -17.672 13.844 13.211 1 93.56 91 HIS A N 1
ATOM 718 C CA . HIS A 1 91 ? -17.797 12.406 13.406 1 93.56 91 HIS A CA 1
ATOM 719 C C . HIS A 1 91 ? -19.016 12.07 14.258 1 93.56 91 HIS A C 1
ATOM 721 O O . HIS A 1 91 ? -19.391 12.828 15.156 1 93.56 91 HIS A O 1
ATOM 727 N N . PRO A 1 92 ? -19.781 11.07 14.016 1 93.38 92 PRO A N 1
ATOM 728 C CA . PRO A 1 92 ? -19.422 10.07 13.008 1 93.38 92 PRO A CA 1
ATOM 729 C C . PRO A 1 92 ? -20.078 10.328 11.656 1 93.38 92 PRO A C 1
ATOM 731 O O . PRO A 1 92 ? -20.297 9.391 10.883 1 93.38 92 PRO A O 1
ATOM 734 N N . ASN A 1 93 ? -20.469 11.539 11.344 1 95.25 93 ASN A N 1
ATOM 735 C CA . ASN A 1 93 ? -21.266 11.812 10.148 1 95.25 93 ASN A CA 1
ATOM 736 C C . ASN A 1 93 ? -20.375 12.234 8.969 1 95.25 93 ASN A C 1
ATOM 738 O O . ASN A 1 93 ? -20.875 12.719 7.957 1 95.25 93 ASN A O 1
ATOM 742 N N . CYS A 1 94 ? -19.078 12.156 9.141 1 96.88 94 CYS A N 1
ATOM 743 C CA . CYS A 1 94 ? -18.188 12.523 8.047 1 96.88 94 CYS A CA 1
ATOM 744 C C . CYS A 1 94 ? -18.297 11.516 6.902 1 96.88 94 CYS A C 1
ATOM 746 O O . CYS A 1 94 ? -18.141 10.312 7.113 1 96.88 94 CYS A O 1
ATOM 748 N N . LYS A 1 95 ? -18.578 11.898 5.711 1 96.31 95 LYS A N 1
ATOM 749 C CA . LYS A 1 95 ? -18.625 11.07 4.504 1 96.31 95 LYS A CA 1
ATOM 750 C C . LYS A 1 95 ? -17.547 11.5 3.506 1 96.31 95 LYS A C 1
ATOM 752 O O . LYS A 1 95 ? -17.484 12.664 3.107 1 96.31 95 LYS A O 1
ATOM 757 N N . TYR A 1 96 ? -16.781 10.539 3.178 1 95.75 96 TYR A N 1
ATOM 758 C CA . TYR A 1 96 ? -15.664 10.82 2.285 1 95.75 96 TYR A CA 1
ATOM 759 C C . TYR A 1 96 ? -15.797 10.039 0.983 1 95.75 96 TYR A C 1
ATOM 761 O O . TYR A 1 96 ? -16.453 8.992 0.943 1 95.75 96 TYR A O 1
ATOM 769 N N . ARG A 1 97 ? -15.18 10.578 0.016 1 93.5 97 ARG A N 1
ATOM 770 C CA . ARG A 1 97 ? -14.914 9.867 -1.232 1 93.5 97 ARG A CA 1
ATOM 771 C C . ARG A 1 97 ? -13.414 9.711 -1.46 1 93.5 97 ARG A C 1
ATOM 773 O O . ARG A 1 97 ? -12.648 10.672 -1.334 1 93.5 97 ARG A O 1
ATOM 780 N N . GLY A 1 98 ? -13.062 8.492 -1.665 1 91.44 98 GLY A N 1
ATOM 781 C CA . GLY A 1 98 ? -11.664 8.203 -1.901 1 91.44 98 GLY A CA 1
ATOM 782 C C . GLY A 1 98 ? -11.289 8.195 -3.373 1 91.44 98 GLY A C 1
ATOM 783 O O . GLY A 1 98 ? -12.102 7.805 -4.219 1 91.44 98 GLY A O 1
ATOM 784 N N . ASN A 1 99 ? -10.055 8.641 -3.646 1 88.38 99 ASN A N 1
ATOM 785 C CA . ASN A 1 99 ? -9.461 8.578 -4.977 1 88.38 99 ASN A CA 1
ATOM 786 C C . ASN A 1 99 ? -8.055 8 -4.934 1 88.38 99 ASN A C 1
ATOM 788 O O . ASN A 1 99 ? -7.227 8.438 -4.129 1 88.38 99 ASN A O 1
ATOM 792 N N . LYS A 1 100 ? -7.84 7.043 -5.754 1 84.56 100 LYS A N 1
ATOM 793 C CA . LYS A 1 100 ? -6.523 6.41 -5.828 1 84.56 100 LYS A CA 1
ATOM 794 C C . LYS A 1 100 ? -5.633 7.113 -6.848 1 84.56 100 LYS A C 1
ATOM 796 O O . LYS A 1 100 ? -6.109 7.543 -7.902 1 84.56 100 LYS A O 1
ATOM 801 N N . SER A 1 101 ? -4.328 7.238 -6.539 1 82.69 101 SER A N 1
ATOM 802 C CA . SER A 1 101 ? -3.334 7.801 -7.449 1 82.69 101 SER A CA 1
ATOM 803 C C . SER A 1 101 ? -1.927 7.34 -7.082 1 82.69 101 SER A C 1
ATOM 805 O O . SER A 1 101 ? -1.704 6.805 -5.996 1 82.69 101 SER A O 1
ATOM 807 N N . THR A 1 102 ? -0.992 7.383 -8.023 1 82.69 102 THR A N 1
ATOM 808 C CA . THR A 1 102 ? 0.437 7.176 -7.809 1 82.69 102 THR A CA 1
ATOM 809 C C . THR A 1 102 ? 1.227 8.414 -8.219 1 82.69 102 THR A C 1
ATOM 811 O O . THR A 1 102 ? 1.304 8.75 -9.406 1 82.69 102 THR A O 1
ATOM 814 N N . ARG A 1 103 ? 1.765 9.102 -7.25 1 87.44 103 ARG A N 1
ATOM 815 C CA . ARG A 1 103 ? 2.439 10.359 -7.523 1 87.44 103 ARG A CA 1
ATOM 816 C C . ARG A 1 103 ? 3.498 10.664 -6.469 1 87.44 103 ARG A C 1
ATOM 818 O O . ARG A 1 103 ? 3.66 9.898 -5.512 1 87.44 103 ARG A O 1
ATOM 825 N N . TYR A 1 104 ? 4.277 11.703 -6.738 1 91.31 104 TYR A N 1
ATOM 826 C CA . TYR A 1 104 ? 5.219 12.195 -5.738 1 91.31 104 TYR A CA 1
ATOM 827 C C . TYR A 1 104 ? 4.484 12.82 -4.559 1 91.31 104 TYR A C 1
ATOM 829 O O . TYR A 1 104 ? 3.35 13.281 -4.699 1 91.31 104 TYR A O 1
ATOM 837 N N . ILE A 1 105 ? 5.102 12.773 -3.447 1 94.69 105 ILE A N 1
ATOM 838 C CA . ILE A 1 105 ? 4.527 13.398 -2.26 1 94.69 105 ILE A CA 1
ATOM 839 C C . ILE A 1 105 ? 5.48 14.461 -1.723 1 94.69 105 ILE A C 1
ATOM 841 O O . ILE A 1 105 ? 6.68 14.43 -2.004 1 94.69 105 ILE A O 1
ATOM 845 N N . VAL A 1 106 ? 4.984 15.445 -1.062 1 97.06 106 VAL A N 1
ATOM 846 C CA . VAL A 1 106 ? 5.75 16.469 -0.364 1 97.06 106 VAL A CA 1
ATOM 847 C C . VAL A 1 106 ? 5.469 16.391 1.136 1 97.06 106 VAL A C 1
ATOM 849 O O . VAL A 1 106 ? 4.312 16.406 1.558 1 97.06 106 VAL A O 1
ATOM 852 N N . LEU A 1 107 ? 6.531 16.281 1.895 1 97.75 107 LEU A N 1
ATOM 853 C CA . LEU A 1 107 ? 6.422 16.125 3.34 1 97.75 107 LEU A CA 1
ATOM 854 C C . LEU A 1 107 ? 7.133 17.266 4.07 1 97.75 107 LEU A C 1
ATOM 856 O O . LEU A 1 107 ? 8.203 17.703 3.648 1 97.75 107 LEU A O 1
ATOM 860 N N . GLY A 1 108 ? 6.484 17.766 5.148 1 97.38 108 GLY A N 1
ATOM 861 C CA . GLY A 1 108 ? 7.215 18.516 6.148 1 97.38 108 GLY A CA 1
ATOM 862 C C . GLY A 1 108 ? 8.023 17.656 7.09 1 97.38 108 GLY A C 1
ATOM 863 O O . GLY A 1 108 ? 7.512 16.656 7.625 1 97.38 108 GLY A O 1
ATOM 864 N N . CYS A 1 109 ? 9.289 18 7.297 1 97.31 109 CYS A N 1
ATOM 865 C CA . CYS A 1 109 ? 10.195 17.156 8.07 1 97.31 109 CYS A CA 1
ATOM 866 C C . CYS A 1 109 ? 10.734 17.906 9.281 1 97.31 109 CYS A C 1
ATOM 868 O O . CYS A 1 109 ? 10.945 19.109 9.219 1 97.31 109 CYS A O 1
ATOM 870 N N . ASP A 1 110 ? 10.844 17.281 10.398 1 96.06 110 ASP A N 1
ATOM 871 C CA . ASP A 1 110 ? 11.477 17.766 11.617 1 96.06 110 ASP A CA 1
ATOM 872 C C . ASP A 1 110 ? 12.586 16.828 12.07 1 96.06 110 ASP A C 1
ATOM 874 O O . ASP A 1 110 ? 12.32 15.719 12.531 1 96.06 110 ASP A O 1
ATOM 878 N N . ARG A 1 111 ? 13.859 17.281 11.938 1 93.75 111 ARG A N 1
ATOM 879 C CA . ARG A 1 111 ? 15.039 16.5 12.312 1 93.75 111 ARG A CA 1
ATOM 880 C C . ARG A 1 111 ? 15.016 15.125 11.641 1 93.75 111 ARG A C 1
ATOM 882 O O . ARG A 1 111 ? 15.234 14.102 12.297 1 93.75 111 ARG A O 1
ATOM 889 N N . GLY A 1 112 ? 14.516 15.125 10.352 1 93.94 112 GLY A N 1
ATOM 890 C CA . GLY A 1 112 ? 14.609 13.898 9.57 1 93.94 112 GLY A CA 1
ATOM 891 C C . GLY A 1 112 ? 13.359 13.047 9.633 1 93.94 112 GLY A C 1
ATOM 892 O O . GLY A 1 112 ? 13.297 11.977 9.023 1 93.94 112 GLY A O 1
ATOM 893 N N . TRP A 1 113 ? 12.344 13.539 10.367 1 94.25 113 TRP A N 1
ATOM 894 C CA . TRP A 1 113 ? 11.109 12.766 10.516 1 94.25 113 TRP A CA 1
ATOM 895 C C . TRP A 1 113 ? 9.938 13.477 9.859 1 94.25 113 TRP A C 1
ATOM 897 O O . TRP A 1 113 ? 9.797 14.695 9.977 1 94.25 113 TRP A O 1
ATOM 907 N N . PRO A 1 114 ? 9.188 12.688 9.047 1 96.62 114 PRO A N 1
ATOM 908 C CA . PRO A 1 114 ? 7.984 13.312 8.508 1 96.62 114 PRO A CA 1
ATOM 909 C C . PRO A 1 114 ? 7.004 13.75 9.594 1 96.62 114 PRO A C 1
ATOM 911 O O . PRO A 1 114 ? 6.688 12.969 10.492 1 96.62 114 PRO A O 1
ATOM 914 N N . VAL A 1 115 ? 6.57 14.953 9.516 1 96.56 115 VAL A N 1
ATOM 915 C CA . VAL A 1 115 ? 5.645 15.422 10.547 1 96.56 115 VAL A CA 1
ATOM 916 C C . VAL A 1 115 ? 4.449 16.109 9.891 1 96.56 115 VAL A C 1
ATOM 918 O O . VAL A 1 115 ? 3.484 16.469 10.57 1 96.56 115 VAL A O 1
ATOM 921 N N . HIS A 1 116 ? 4.508 16.359 8.586 1 95.56 116 HIS A N 1
ATOM 922 C CA . HIS A 1 116 ? 3.449 17.031 7.844 1 95.56 116 HIS A CA 1
ATOM 923 C C . HIS A 1 116 ? 3.35 16.5 6.418 1 95.56 116 HIS A C 1
ATOM 925 O O . HIS A 1 116 ? 4.371 16.234 5.777 1 95.56 116 HIS A O 1
ATOM 931 N N . TYR A 1 117 ? 2.168 16.203 6.023 1 96.88 117 TYR A N 1
ATOM 932 C CA . TYR A 1 117 ? 1.877 15.883 4.629 1 96.88 117 TYR A CA 1
ATOM 933 C C . TYR A 1 117 ? 1.275 17.078 3.91 1 96.88 117 TYR A C 1
ATOM 935 O O . TYR A 1 117 ? 0.251 17.625 4.336 1 96.88 117 TYR A O 1
ATOM 943 N N . GLU A 1 118 ? 1.937 17.438 2.826 1 94.38 118 GLU A N 1
ATOM 944 C CA . GLU A 1 118 ? 1.412 18.562 2.037 1 94.38 118 GLU A CA 1
ATOM 945 C C . GLU A 1 118 ? 0.306 18.094 1.096 1 94.38 118 GLU A C 1
ATOM 947 O O . GLU A 1 118 ? 0.582 17.484 0.06 1 94.38 118 GLU A O 1
ATOM 952 N N . GLU A 1 119 ? -0.891 18.391 1.384 1 88.31 119 GLU A N 1
ATOM 953 C CA . GLU A 1 119 ? -2.025 18 0.552 1 88.31 119 GLU A CA 1
ATOM 954 C C . GLU A 1 119 ? -2.062 18.812 -0.743 1 88.31 119 GLU A C 1
ATOM 956 O O . GLU A 1 119 ? -1.564 19.938 -0.795 1 88.31 119 GLU A O 1
ATOM 961 N N . GLY A 1 120 ? -2.729 18.219 -1.753 1 71.38 120 GLY A N 1
ATOM 962 C CA . GLY A 1 120 ? -3.053 18.984 -2.951 1 71.38 120 GLY A CA 1
ATOM 963 C C . GLY A 1 120 ? -1.905 19.047 -3.943 1 71.38 120 GLY A C 1
ATOM 964 O O . GLY A 1 120 ? -2.037 19.641 -5.016 1 71.38 120 GLY A O 1
ATOM 965 N N . ILE A 1 121 ? -0.753 18.562 -3.568 1 60.09 121 ILE A N 1
ATOM 966 C CA . ILE A 1 121 ? 0.348 18.641 -4.523 1 60.09 121 ILE A CA 1
ATOM 967 C C . ILE A 1 121 ? 0.2 17.547 -5.57 1 60.09 121 ILE A C 1
ATOM 969 O O . ILE A 1 121 ? 0.136 16.359 -5.23 1 60.09 121 ILE A O 1
ATOM 973 N N . ILE A 1 122 ? -0.359 17.703 -6.633 1 52.22 122 ILE A N 1
ATOM 974 C CA . ILE A 1 122 ? -0.508 16.766 -7.734 1 52.22 122 ILE A CA 1
ATOM 975 C C . ILE A 1 122 ? 0.645 16.922 -8.719 1 52.22 122 ILE A C 1
ATOM 977 O O . ILE A 1 122 ? 0.791 17.984 -9.336 1 52.22 122 ILE A O 1
ATOM 981 N N . ASN A 1 123 ? 1.867 16.828 -8.211 1 48 123 ASN A N 1
ATOM 982 C CA . ASN A 1 123 ? 2.779 16.953 -9.344 1 48 123 ASN A CA 1
ATOM 983 C C . ASN A 1 123 ? 2.682 15.758 -10.281 1 48 123 ASN A C 1
ATOM 985 O O . ASN A 1 123 ? 2.641 14.617 -9.828 1 48 123 ASN A O 1
ATOM 989 N N . ALA A 1 124 ? 2.154 16.031 -11.539 1 35.62 124 ALA A N 1
ATOM 990 C CA . ALA A 1 124 ? 2.23 15.039 -12.609 1 35.62 124 ALA A CA 1
ATOM 991 C C . ALA A 1 124 ? 3.621 14.414 -12.68 1 35.62 124 ALA A C 1
ATOM 993 O O . ALA A 1 124 ? 4.621 15.07 -12.391 1 35.62 124 ALA A O 1
ATOM 994 N N . MET B 1 1 ? 13.406 3.344 19.891 1 36.16 1 MET B N 1
ATOM 995 C CA . MET B 1 1 ? 13.25 4.453 18.969 1 36.16 1 MET B CA 1
ATOM 996 C C . MET B 1 1 ? 12.172 5.426 19.438 1 36.16 1 MET B C 1
ATOM 998 O O . MET B 1 1 ? 11.047 5.016 19.734 1 36.16 1 MET B O 1
ATOM 1002 N N . HIS B 1 2 ? 12.484 6.434 20.156 1 45.44 2 HIS B N 1
ATOM 1003 C CA . HIS B 1 2 ? 11.562 7.391 20.766 1 45.44 2 HIS B CA 1
ATOM 1004 C C . HIS B 1 2 ? 10.547 7.887 19.75 1 45.44 2 HIS B C 1
ATOM 1006 O O . HIS B 1 2 ? 10.914 8.375 18.672 1 45.44 2 HIS B O 1
ATOM 1012 N N . ARG B 1 3 ? 9.438 7.262 19.797 1 60.31 3 ARG B N 1
ATOM 1013 C CA . ARG B 1 3 ? 8.352 7.703 18.922 1 60.31 3 ARG B CA 1
ATOM 1014 C C . ARG B 1 3 ? 8.023 9.172 19.156 1 60.31 3 ARG B C 1
ATOM 1016 O O . ARG B 1 3 ? 7.777 9.586 20.297 1 60.31 3 ARG B O 1
ATOM 1023 N N . TRP B 1 4 ? 8.609 10.102 18.312 1 75.62 4 TRP B N 1
ATOM 1024 C CA . TRP B 1 4 ? 8.297 11.523 18.312 1 75.62 4 TRP B CA 1
ATOM 1025 C C . TRP B 1 4 ? 6.809 11.758 18.078 1 75.62 4 TRP B C 1
ATOM 1027 O O . TRP B 1 4 ? 6.23 11.219 17.141 1 75.62 4 TRP B O 1
ATOM 1037 N N . PRO B 1 5 ? 6.129 12.312 19.109 1 85.38 5 PRO B N 1
ATOM 1038 C CA . PRO B 1 5 ? 4.68 12.5 19.047 1 85.38 5 PRO B CA 1
ATOM 1039 C C . PRO B 1 5 ? 4.215 13.023 17.688 1 85.38 5 PRO B C 1
ATOM 1041 O O . PRO B 1 5 ? 3.195 12.562 17.156 1 85.38 5 PRO B O 1
ATOM 1044 N N . ARG B 1 6 ? 4.957 13.93 17.156 1 91.75 6 ARG B N 1
ATOM 1045 C CA . ARG B 1 6 ? 4.535 14.492 15.875 1 91.75 6 ARG B CA 1
ATOM 1046 C C . ARG B 1 6 ? 4.656 13.461 14.758 1 91.75 6 ARG B C 1
ATOM 1048 O O . ARG B 1 6 ? 3.805 13.398 13.867 1 91.75 6 ARG B O 1
ATOM 1055 N N . TYR B 1 7 ? 5.691 12.672 14.797 1 92.69 7 TYR B N 1
ATOM 1056 C CA . TYR B 1 7 ? 5.863 11.617 13.812 1 92.69 7 TYR B CA 1
ATOM 1057 C C . TYR B 1 7 ? 4.77 10.562 13.938 1 92.69 7 TYR B C 1
ATOM 1059 O O . TYR B 1 7 ? 4.223 10.102 12.938 1 92.69 7 TYR B O 1
ATOM 1067 N N . GLN B 1 8 ? 4.426 10.141 15.148 1 90.75 8 GLN B N 1
ATOM 1068 C CA . GLN B 1 8 ? 3.369 9.156 15.367 1 90.75 8 GLN B CA 1
ATOM 1069 C C . GLN B 1 8 ? 2.027 9.664 14.844 1 90.75 8 GLN B C 1
ATOM 1071 O O . GLN B 1 8 ? 1.25 8.906 14.266 1 90.75 8 GLN B O 1
ATOM 1076 N N . LYS B 1 9 ? 1.806 10.914 15.07 1 92.5 9 LYS B N 1
ATOM 1077 C CA . LYS B 1 9 ? 0.588 11.516 14.539 1 92.5 9 LYS B CA 1
ATOM 1078 C C . LYS B 1 9 ? 0.572 11.469 13.016 1 92.5 9 LYS B C 1
ATOM 1080 O O . LYS B 1 9 ? -0.454 11.148 12.406 1 92.5 9 LYS B O 1
ATOM 1085 N N . PHE B 1 10 ? 1.689 11.797 12.5 1 95.81 10 PHE B N 1
ATOM 1086 C CA . PHE B 1 10 ? 1.828 11.719 11.047 1 95.81 10 PHE B 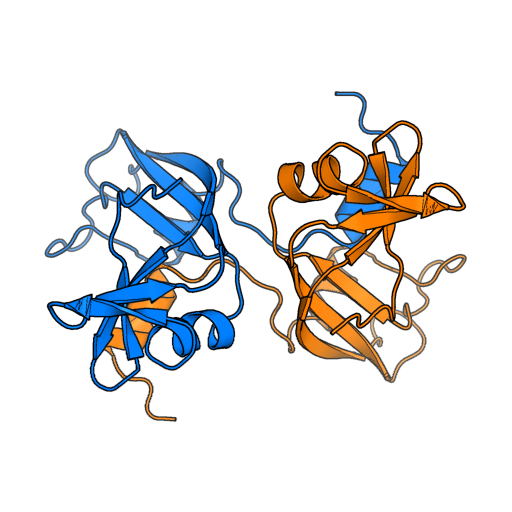CA 1
ATOM 1087 C C . PHE B 1 10 ? 1.512 10.312 10.555 1 95.81 10 PHE B C 1
ATOM 1089 O O . PHE B 1 10 ? 0.75 10.141 9.594 1 95.81 10 PHE B O 1
ATOM 1096 N N . LEU B 1 11 ? 2.074 9.32 11.172 1 92.75 11 LEU B N 1
ATOM 1097 C CA . LEU B 1 11 ? 1.831 7.949 10.758 1 92.75 11 LEU B CA 1
ATOM 1098 C C . LEU B 1 11 ? 0.358 7.586 10.906 1 92.75 11 LEU B C 1
ATOM 1100 O O . LEU B 1 11 ? -0.221 6.941 10.023 1 92.75 11 LEU B O 1
ATOM 1104 N N . ASN B 1 12 ? -0.238 7.996 11.992 1 91 12 ASN B N 1
ATOM 1105 C CA . ASN B 1 12 ? -1.655 7.719 12.195 1 91 12 ASN B CA 1
ATOM 1106 C C . ASN B 1 12 ? -2.51 8.312 11.078 1 91 12 ASN B C 1
ATOM 1108 O O . ASN B 1 12 ? -3.445 7.672 10.602 1 91 12 ASN B O 1
ATOM 1112 N N . GLN B 1 13 ? -2.146 9.461 10.594 1 94.62 13 GLN B N 1
ATOM 1113 C CA . GLN B 1 13 ? -2.969 10.203 9.648 1 94.62 13 GLN B CA 1
ATOM 1114 C C . GLN B 1 13 ? -2.727 9.727 8.219 1 94.62 13 GLN B C 1
ATOM 1116 O O . GLN B 1 13 ? -3.625 9.789 7.375 1 94.62 13 GLN B O 1
ATOM 1121 N N . HIS B 1 14 ? -1.469 9.195 7.977 1 93.69 14 HIS B N 1
ATOM 1122 C CA . HIS B 1 14 ? -1.127 9.156 6.562 1 93.69 14 HIS B CA 1
ATOM 1123 C C . HIS B 1 14 ? -0.592 7.789 6.16 1 93.69 14 HIS B C 1
ATOM 1125 O O . HIS B 1 14 ? -0.491 7.48 4.969 1 93.69 14 HIS B O 1
ATOM 1131 N N . LEU B 1 15 ? -0.261 6.914 7.07 1 87.56 15 LEU B N 1
ATOM 1132 C CA . LEU B 1 15 ? 0.205 5.582 6.699 1 87.56 15 LEU B CA 1
ATOM 1133 C C . LEU B 1 15 ? -0.968 4.68 6.328 1 87.56 15 LEU B C 1
ATOM 1135 O O . LEU B 1 15 ? -1.874 4.465 7.137 1 87.56 15 LEU B O 1
ATOM 1139 N N . GLY B 1 16 ? -0.961 4.137 5.141 1 83.56 16 GLY B N 1
ATOM 1140 C CA . GLY B 1 16 ? -1.989 3.191 4.738 1 83.56 16 GLY B CA 1
ATOM 1141 C C . GLY B 1 16 ? -1.891 1.859 5.457 1 83.56 16 GLY B C 1
ATOM 1142 O O . GLY B 1 16 ? -0.846 1.53 6.023 1 83.56 16 GLY B O 1
ATOM 1143 N N . PRO B 1 17 ? -3.102 1.156 5.398 1 77.19 17 PRO B N 1
ATOM 1144 C CA . PRO B 1 17 ? -3.006 -0.204 5.934 1 77.19 17 PRO B CA 1
ATOM 1145 C C . PRO B 1 17 ? -1.998 -1.065 5.172 1 77.19 17 PRO B C 1
ATOM 1147 O O . PRO B 1 17 ? -1.856 -0.926 3.955 1 77.19 17 PRO B O 1
ATOM 1150 N N . HIS B 1 18 ? -1.205 -1.751 5.797 1 75.69 18 HIS B N 1
ATOM 1151 C CA . HIS B 1 18 ? -0.176 -2.596 5.203 1 75.69 18 HIS B CA 1
ATOM 1152 C C . HIS B 1 18 ? -0.05 -3.92 5.949 1 75.69 18 HIS B C 1
ATOM 1154 O O . HIS B 1 18 ? -0.475 -4.031 7.102 1 75.69 18 HIS B O 1
ATOM 1160 N N . VAL B 1 19 ? 0.434 -4.766 5.109 1 71.94 19 VAL B N 1
ATOM 1161 C CA . VAL B 1 19 ? 0.843 -5.996 5.781 1 71.94 19 VAL B CA 1
ATOM 1162 C C . VAL B 1 19 ? 2.113 -5.746 6.59 1 71.94 19 VAL B C 1
ATOM 1164 O O . VAL B 1 19 ? 3.111 -5.254 6.055 1 71.94 19 VAL B O 1
ATOM 1167 N N . ASN B 1 20 ? 1.934 -5.875 7.852 1 71.81 20 ASN B N 1
ATOM 1168 C CA . ASN B 1 20 ? 3.141 -5.809 8.672 1 71.81 20 ASN B CA 1
ATOM 1169 C C . ASN B 1 20 ? 3.969 -7.082 8.555 1 71.81 20 ASN B C 1
ATOM 1171 O O . ASN B 1 20 ? 3.426 -8.164 8.312 1 71.81 20 ASN B O 1
ATOM 1175 N N . ASP B 1 21 ? 5.215 -6.824 8.523 1 66.56 21 ASP B N 1
ATOM 1176 C CA . ASP B 1 21 ? 6.105 -7.973 8.406 1 66.56 21 ASP B CA 1
ATOM 1177 C C . ASP B 1 21 ? 5.812 -9.016 9.484 1 66.56 21 ASP B C 1
ATOM 1179 O O . ASP B 1 21 ? 6.184 -10.18 9.344 1 66.56 21 ASP B O 1
ATOM 1183 N N . HIS B 1 22 ? 5.047 -8.594 10.477 1 76.31 22 HIS B N 1
ATOM 1184 C CA . HIS B 1 22 ? 4.676 -9.555 11.516 1 76.31 22 HIS B CA 1
ATOM 1185 C C . HIS B 1 22 ? 3.236 -10.023 11.336 1 76.31 22 HIS B C 1
ATOM 1187 O O . HIS B 1 22 ? 2.742 -10.828 12.125 1 76.31 22 HIS B O 1
ATOM 1193 N N . ALA B 1 23 ? 2.715 -9.508 10.195 1 81.75 23 ALA B N 1
ATOM 1194 C CA . ALA B 1 23 ? 1.297 -9.82 10.031 1 81.75 23 ALA B CA 1
ATOM 1195 C C . ALA B 1 23 ? 1.08 -10.805 8.891 1 81.75 23 ALA B C 1
ATOM 1197 O O . ALA B 1 23 ? -0.059 -11.086 8.516 1 81.75 23 ALA B O 1
ATOM 1198 N N . CYS B 1 24 ? 2.137 -11.375 8.391 1 93.25 24 CYS B N 1
ATOM 1199 C CA . CYS B 1 24 ? 2.045 -12.297 7.262 1 93.25 24 CYS B CA 1
ATOM 1200 C C . CYS B 1 24 ? 1.153 -13.484 7.605 1 93.25 24 CYS B C 1
ATOM 1202 O O . CYS B 1 24 ? 0.286 -13.867 6.816 1 93.25 24 CYS B O 1
ATOM 1204 N N . ASP B 1 25 ? 1.342 -14.023 8.828 1 93.5 25 ASP B N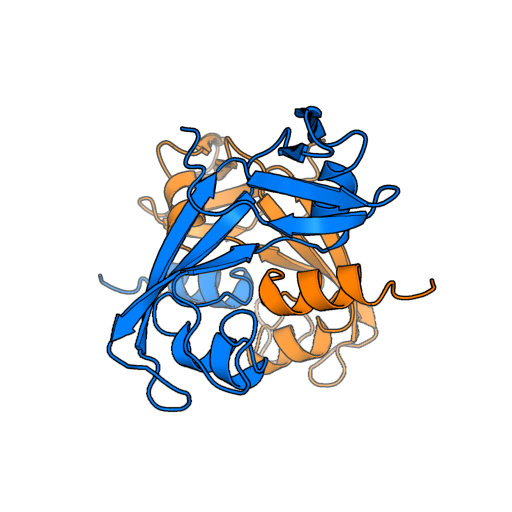 1
ATOM 1205 C CA . ASP B 1 25 ? 0.561 -15.195 9.227 1 93.5 25 ASP B CA 1
ATOM 1206 C C . ASP B 1 25 ? -0.937 -14.898 9.164 1 93.5 25 ASP B C 1
ATOM 1208 O O . ASP B 1 25 ? -1.697 -15.664 8.562 1 93.5 25 ASP B O 1
ATOM 1212 N N . ARG B 1 26 ? -1.275 -13.852 9.766 1 90.19 26 ARG B N 1
ATOM 1213 C CA . ARG B 1 26 ? -2.684 -13.477 9.828 1 90.19 26 ARG B CA 1
ATOM 1214 C C . ARG B 1 26 ? -3.248 -13.211 8.438 1 90.19 26 ARG B C 1
ATOM 1216 O O . ARG B 1 26 ? -4.332 -13.695 8.102 1 90.19 26 ARG B O 1
ATOM 1223 N N . GLU B 1 27 ? -2.543 -12.469 7.637 1 92.06 27 GLU B N 1
ATOM 1224 C CA . GLU B 1 27 ? -3.033 -12.086 6.316 1 92.06 27 GLU B CA 1
ATOM 1225 C C . GLU B 1 27 ? -3.207 -13.312 5.422 1 92.06 27 GLU B C 1
ATOM 1227 O O . GLU B 1 27 ? -4.238 -13.461 4.762 1 92.06 27 GLU B O 1
ATOM 1232 N N . ILE B 1 28 ? -2.248 -14.188 5.387 1 94.62 28 ILE B N 1
ATOM 1233 C CA . ILE B 1 28 ? -2.281 -15.383 4.555 1 94.62 28 ILE B CA 1
ATOM 1234 C C . ILE B 1 28 ? -3.381 -16.328 5.047 1 94.62 28 ILE B C 1
ATOM 1236 O O . ILE B 1 28 ? -4.141 -16.875 4.242 1 94.62 28 ILE B O 1
ATOM 1240 N N . ARG B 1 29 ? -3.514 -16.469 6.348 1 92.19 29 ARG B N 1
ATOM 1241 C CA . ARG B 1 29 ? -4.559 -17.312 6.922 1 92.19 29 ARG B CA 1
ATOM 1242 C C . ARG B 1 29 ? -5.945 -16.766 6.59 1 92.19 29 ARG B C 1
ATOM 1244 O O . ARG B 1 29 ? -6.816 -17.5 6.141 1 92.19 29 ARG B O 1
ATOM 1251 N N . ASN B 1 30 ? -6.148 -15.477 6.785 1 90.44 30 ASN B N 1
ATOM 1252 C CA . ASN B 1 30 ? -7.453 -14.859 6.574 1 90.44 30 ASN B CA 1
ATOM 1253 C C . ASN B 1 30 ? -7.906 -14.984 5.125 1 90.44 30 ASN B C 1
ATOM 1255 O O . ASN B 1 30 ? -9.102 -15.062 4.852 1 90.44 30 ASN B O 1
ATOM 1259 N N . ARG B 1 31 ? -6.965 -15.102 4.223 1 92.19 31 ARG B N 1
ATOM 1260 C CA . ARG B 1 31 ? -7.285 -15.133 2.799 1 92.19 31 ARG B CA 1
ATOM 1261 C C . ARG B 1 31 ? -7.305 -16.562 2.268 1 92.19 31 ARG B C 1
ATOM 1263 O O . ARG B 1 31 ? -7.539 -16.781 1.077 1 92.19 31 ARG B O 1
ATOM 1270 N N . ASP B 1 32 ? -6.938 -17.531 3.15 1 95.31 32 ASP B N 1
ATOM 1271 C CA . ASP B 1 32 ? -6.922 -18.938 2.775 1 95.31 32 ASP B CA 1
ATOM 1272 C C . ASP B 1 32 ? -5.957 -19.203 1.62 1 95.31 32 ASP B C 1
ATOM 1274 O O . ASP B 1 32 ? -6.301 -19.891 0.657 1 95.31 32 ASP B O 1
ATOM 1278 N N . ILE B 1 33 ? -4.832 -18.5 1.706 1 95.94 33 ILE B N 1
ATOM 1279 C CA . ILE B 1 33 ? -3.785 -18.75 0.719 1 95.94 33 ILE B CA 1
ATOM 1280 C C . ILE B 1 33 ? -3.014 -20.016 1.083 1 95.94 33 ILE B C 1
ATOM 1282 O O . ILE B 1 33 ? -2.41 -20.094 2.156 1 95.94 33 ILE B O 1
ATOM 1286 N N . THR B 1 34 ? -3.039 -20.969 0.197 1 96.62 34 THR B N 1
ATOM 1287 C CA . THR 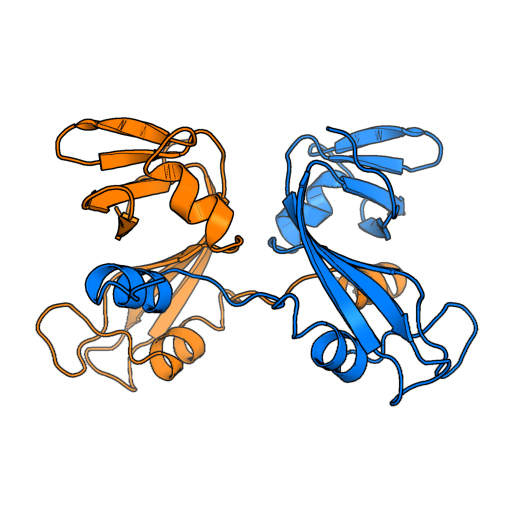B 1 34 ? -2.406 -22.266 0.45 1 96.62 34 THR B CA 1
ATOM 1288 C C . THR B 1 34 ? -1.452 -22.625 -0.684 1 96.62 34 THR B C 1
ATOM 1290 O O . THR B 1 34 ? -1.473 -22 -1.746 1 96.62 34 THR B O 1
ATOM 1293 N N . ALA B 1 35 ? -0.535 -23.578 -0.39 1 96.06 35 ALA B N 1
ATOM 1294 C CA . ALA B 1 35 ? 0.368 -24.078 -1.419 1 96.06 35 ALA B CA 1
ATOM 1295 C C . ALA B 1 35 ? -0.413 -24.688 -2.588 1 96.06 35 ALA B C 1
ATOM 1297 O O . ALA B 1 35 ? -1.45 -25.312 -2.389 1 96.06 35 ALA B O 1
ATOM 1298 N N . PRO B 1 36 ? 0.142 -24.5 -3.814 1 92 36 PRO B N 1
ATOM 1299 C CA . PRO B 1 36 ? -0.542 -25.062 -4.98 1 92 36 PRO B CA 1
ATOM 1300 C C . PRO B 1 36 ? -0.805 -26.562 -4.844 1 92 36 PRO B C 1
ATOM 1302 O O . PRO B 1 36 ? 0.08 -27.312 -4.426 1 92 36 PRO B O 1
ATOM 1305 N N . GLY B 1 37 ? -1.956 -26.875 -5.109 1 92.69 37 GLY B N 1
ATOM 1306 C CA . GLY B 1 37 ? -2.301 -28.281 -5.152 1 92.69 37 GLY B CA 1
ATOM 1307 C C . GLY B 1 37 ? -2.617 -28.875 -3.787 1 92.69 37 GLY B C 1
ATOM 1308 O O . GLY B 1 37 ? -2.787 -30.078 -3.645 1 92.69 37 GLY B O 1
ATOM 1309 N N . THR B 1 38 ? -2.602 -28.141 -2.805 1 95.75 38 THR B N 1
ATOM 1310 C CA . THR B 1 38 ? -2.91 -28.609 -1.461 1 95.75 38 THR B CA 1
ATOM 1311 C C . THR B 1 38 ? -4.141 -27.906 -0.901 1 95.75 38 THR B C 1
ATOM 1313 O O . THR B 1 38 ? -4.43 -26.766 -1.277 1 95.75 38 THR B O 1
ATOM 1316 N N . ALA B 1 39 ? -4.809 -28.562 -0.029 1 93.25 39 ALA B N 1
ATOM 1317 C CA . ALA B 1 39 ? -5.977 -27.984 0.626 1 93.25 39 ALA B CA 1
ATOM 1318 C C . ALA B 1 39 ? -5.562 -26.984 1.707 1 93.25 39 ALA B C 1
ATOM 1320 O O . ALA B 1 39 ? -6.215 -25.953 1.894 1 93.25 39 ALA B O 1
ATOM 1321 N N . ASN B 1 40 ? -4.422 -27.281 2.389 1 96 40 ASN B N 1
ATOM 1322 C CA . ASN B 1 40 ? -4.09 -26.422 3.523 1 96 40 ASN B CA 1
ATOM 1323 C C . ASN B 1 40 ? -2.582 -26.312 3.721 1 96 40 ASN B C 1
ATOM 1325 O O . ASN B 1 40 ? -2.119 -25.969 4.812 1 96 40 ASN B O 1
ATOM 1329 N N . GLY B 1 41 ? -1.809 -26.703 2.693 1 97.94 41 GLY B N 1
ATOM 1330 C CA . GLY B 1 41 ? -0.361 -26.609 2.785 1 97.94 41 GLY B CA 1
ATOM 1331 C C . GLY B 1 41 ? 0.128 -25.172 2.854 1 97.94 41 GLY B C 1
ATOM 1332 O O . GLY B 1 41 ? -0.479 -24.266 2.266 1 97.94 41 GLY B O 1
ATOM 1333 N N . CYS B 1 42 ? 1.216 -24.953 3.566 1 97.88 42 CYS B N 1
ATOM 1334 C CA . CYS B 1 42 ? 1.825 -23.641 3.648 1 97.88 42 CYS B CA 1
ATOM 1335 C C . CYS B 1 42 ? 2.512 -23.266 2.338 1 97.88 42 CYS B C 1
ATOM 1337 O O . CYS B 1 42 ? 3.344 -24.031 1.835 1 97.88 42 CYS B O 1
ATOM 1339 N N . LYS B 1 43 ? 2.074 -22.203 1.775 1 96.25 43 LYS B N 1
ATOM 1340 C CA . LYS B 1 43 ? 2.791 -21.688 0.617 1 96.25 43 LYS B CA 1
ATOM 1341 C C . LYS B 1 43 ? 4.184 -21.203 1.007 1 96.25 43 LYS B C 1
ATOM 1343 O O . LYS B 1 43 ? 4.352 -20.531 2.029 1 96.25 43 LYS B O 1
ATOM 1348 N N . GLU B 1 44 ? 5.188 -21.547 0.315 1 96.12 44 GLU B N 1
ATOM 1349 C CA . GLU B 1 44 ? 6.566 -21.234 0.688 1 96.12 44 GLU B CA 1
ATOM 1350 C C . GLU B 1 44 ? 6.812 -19.734 0.685 1 96.12 44 GLU B C 1
ATOM 1352 O O . GLU B 1 44 ? 7.449 -19.203 1.599 1 96.12 44 GLU B O 1
ATOM 1357 N N . VAL B 1 45 ? 6.402 -19.062 -0.363 1 96.38 45 VAL B N 1
ATOM 1358 C CA . VAL B 1 45 ? 6.594 -17.625 -0.51 1 96.38 45 VAL B CA 1
ATOM 1359 C C . VAL B 1 45 ? 5.328 -16.984 -1.074 1 96.38 45 VAL B C 1
ATOM 1361 O O . VAL B 1 45 ? 4.707 -17.531 -1.993 1 96.38 45 VAL B O 1
ATOM 1364 N N . ASN B 1 46 ? 4.883 -15.953 -0.47 1 95.81 46 ASN B N 1
ATOM 1365 C CA . ASN B 1 46 ? 3.785 -15.156 -1 1 95.81 46 ASN B CA 1
ATOM 1366 C C . ASN B 1 46 ? 4.082 -13.656 -0.895 1 95.81 46 ASN B C 1
ATOM 1368 O O . ASN B 1 46 ? 4.441 -13.164 0.177 1 95.81 46 ASN B O 1
ATOM 1372 N N . THR B 1 47 ? 3.977 -12.945 -2.035 1 93.88 47 THR B N 1
ATOM 1373 C CA . THR B 1 47 ? 4.238 -11.508 -2.053 1 93.88 47 THR B CA 1
ATOM 1374 C C . THR B 1 47 ? 2.932 -10.719 -2.148 1 93.88 47 THR B C 1
ATOM 1376 O O . THR B 1 47 ? 2.053 -11.062 -2.941 1 93.88 47 THR B O 1
ATOM 1379 N N . PHE B 1 48 ? 2.779 -9.734 -1.292 1 92.19 48 PHE B N 1
ATOM 1380 C CA . PHE B 1 48 ? 1.674 -8.789 -1.361 1 92.19 48 PHE B CA 1
ATOM 1381 C C . PHE B 1 48 ? 2.123 -7.48 -1.997 1 92.19 48 PHE B C 1
ATOM 1383 O O . PHE B 1 48 ? 3.15 -6.918 -1.612 1 92.19 48 PHE B O 1
ATOM 1390 N N . ILE B 1 49 ? 1.388 -7.027 -2.949 1 89.5 49 ILE B N 1
ATOM 1391 C CA . ILE B 1 49 ? 1.641 -5.758 -3.615 1 89.5 49 ILE B CA 1
ATOM 1392 C C . ILE B 1 49 ? 0.812 -4.656 -2.955 1 89.5 49 ILE B C 1
ATOM 1394 O O . ILE B 1 49 ? -0.419 -4.719 -2.943 1 89.5 49 ILE B O 1
ATOM 1398 N N . GLN B 1 50 ? 1.477 -3.781 -2.416 1 85.06 50 GLN B N 1
ATOM 1399 C CA . GLN B 1 50 ? 0.8 -2.68 -1.735 1 85.06 50 GLN B CA 1
ATOM 1400 C C . GLN B 1 50 ? 0.546 -1.518 -2.689 1 85.06 50 GLN B C 1
ATOM 1402 O O . GLN B 1 50 ? 1.123 -0.439 -2.529 1 85.06 50 GLN B O 1
ATOM 1407 N N . ALA B 1 51 ? -0.332 -1.691 -3.637 1 83.25 51 ALA B N 1
ATOM 1408 C CA . ALA B 1 51 ? -0.76 -0.739 -4.66 1 83.25 51 ALA B CA 1
ATOM 1409 C C . ALA B 1 51 ? -2.232 -0.932 -5.008 1 83.25 51 ALA B C 1
ATOM 1411 O O . ALA B 1 51 ? -2.896 -1.813 -4.457 1 83.25 51 ALA B O 1
ATOM 1412 N N . ASN B 1 52 ? -2.756 -0.038 -5.801 1 80.5 52 ASN B N 1
ATOM 1413 C CA . ASN B 1 52 ? -4.129 -0.239 -6.25 1 80.5 52 ASN B CA 1
ATOM 1414 C C . ASN B 1 52 ? -4.203 -1.248 -7.395 1 80.5 52 ASN B C 1
ATOM 1416 O O . ASN B 1 52 ? -3.24 -1.414 -8.141 1 80.5 52 ASN B O 1
ATOM 1420 N N . LYS B 1 53 ? -5.352 -1.943 -7.41 1 86.06 53 LYS B N 1
ATOM 1421 C CA . LYS B 1 53 ? -5.523 -3.02 -8.383 1 86.06 53 LYS B CA 1
ATOM 1422 C C . LYS B 1 53 ? -5.344 -2.506 -9.805 1 86.06 53 LYS B C 1
ATOM 1424 O O . LYS B 1 53 ? -4.836 -3.225 -10.672 1 86.06 53 LYS B O 1
ATOM 1429 N N . ASN B 1 54 ? -5.715 -1.229 -10.078 1 83.75 54 ASN B N 1
ATOM 1430 C CA . ASN B 1 54 ? -5.582 -0.686 -11.43 1 83.75 54 ASN B CA 1
ATOM 1431 C C . ASN B 1 54 ? -4.121 -0.553 -11.836 1 83.75 54 ASN B C 1
ATOM 1433 O O . ASN B 1 54 ? -3.762 -0.86 -12.977 1 83.75 54 ASN B O 1
ATOM 1437 N N . ASP B 1 55 ? -3.303 -0.058 -10.922 1 85.56 55 ASP B N 1
ATOM 1438 C CA . ASP B 1 55 ? -1.875 0.073 -11.195 1 85.56 55 ASP B CA 1
ATOM 1439 C C . ASP B 1 55 ? -1.245 -1.287 -11.492 1 85.56 55 ASP B C 1
ATOM 1441 O O . ASP B 1 55 ? -0.31 -1.387 -12.289 1 85.56 55 ASP B O 1
ATOM 1445 N N . ILE B 1 56 ? -1.737 -2.275 -10.805 1 90.94 56 ILE B N 1
ATOM 1446 C CA . ILE B 1 56 ? -1.216 -3.625 -11 1 90.94 56 ILE B CA 1
ATOM 1447 C C . ILE B 1 56 ? -1.66 -4.16 -12.359 1 90.94 56 ILE B C 1
ATOM 1449 O O . ILE B 1 56 ? -0.855 -4.723 -13.102 1 90.94 56 ILE B O 1
ATOM 1453 N N . LYS B 1 57 ? -2.885 -3.939 -12.719 1 92.94 57 LYS B N 1
ATOM 1454 C CA . LYS B 1 57 ? -3.443 -4.434 -13.977 1 92.94 57 LYS B CA 1
ATOM 1455 C C . LYS B 1 57 ? -2.707 -3.846 -15.18 1 92.94 57 LYS B C 1
ATOM 1457 O O . LYS B 1 57 ? -2.488 -4.535 -16.172 1 92.94 57 LYS B O 1
ATOM 1462 N N . VAL B 1 58 ? -2.354 -2.582 -15.062 1 93.94 58 VAL B N 1
ATOM 1463 C CA . VAL B 1 58 ? -1.764 -1.884 -16.203 1 93.94 58 VAL B CA 1
ATOM 1464 C C . VAL B 1 58 ? -0.415 -2.51 -16.547 1 93.94 58 VAL B C 1
ATOM 1466 O O . VAL B 1 58 ? 0.093 -2.326 -17.656 1 93.94 58 VAL B O 1
ATOM 1469 N N . VAL B 1 59 ? 0.224 -3.207 -15.656 1 95.62 59 VAL B N 1
ATOM 1470 C CA . VAL B 1 59 ? 1.491 -3.883 -15.914 1 95.62 59 VAL B CA 1
ATOM 1471 C C . VAL B 1 59 ? 1.328 -4.859 -17.078 1 95.62 59 VAL B C 1
ATOM 1473 O O . VAL B 1 59 ? 2.264 -5.078 -17.844 1 95.62 59 VAL B O 1
ATOM 1476 N N . CYS B 1 60 ? 0.156 -5.504 -17.234 1 97.5 60 CYS 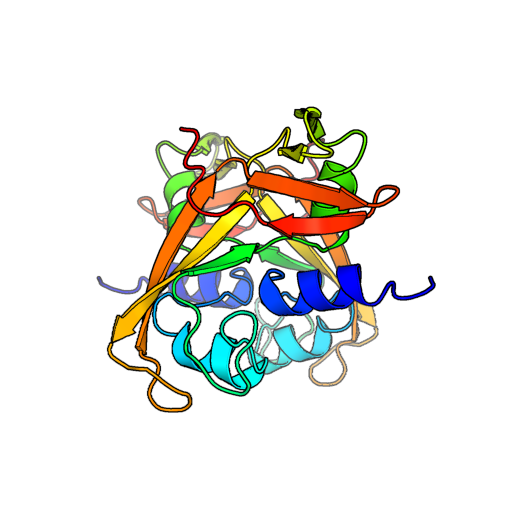B N 1
ATOM 1477 C CA . CYS B 1 60 ? -0.124 -6.453 -18.312 1 97.5 60 CYS B CA 1
ATOM 1478 C C . CYS B 1 60 ? -0.462 -5.727 -19.609 1 97.5 60 CYS B C 1
ATOM 1480 O O . CYS B 1 60 ? -0.903 -6.352 -20.578 1 97.5 60 CYS B O 1
ATOM 1482 N N . GLY B 1 61 ? -0.252 -4.465 -19.688 1 96.38 61 GLY B N 1
ATOM 1483 C CA . GLY B 1 61 ? -0.412 -3.613 -20.844 1 96.38 61 GLY B CA 1
ATOM 1484 C C . GLY B 1 61 ? 0.67 -2.557 -20.969 1 96.38 61 GLY B C 1
ATOM 1485 O O . GLY B 1 61 ? 1.86 -2.879 -20.969 1 96.38 61 GLY B O 1
ATOM 1486 N N . LYS B 1 62 ? 0.28 -1.342 -20.984 1 95.81 62 LYS B N 1
ATOM 1487 C CA . LYS B 1 62 ? 1.183 -0.225 -21.25 1 95.81 62 LYS B CA 1
ATOM 1488 C C . LYS B 1 62 ? 2.127 0.011 -20.078 1 95.81 62 LYS B C 1
ATOM 1490 O O . LYS B 1 62 ? 3.178 0.633 -20.234 1 95.81 62 LYS B O 1
ATOM 1495 N N . GLY B 1 63 ? 1.77 -0.469 -19.016 1 94.56 63 GLY B N 1
ATOM 1496 C CA . GLY B 1 63 ? 2.564 -0.25 -17.812 1 94.56 63 GLY B CA 1
ATOM 1497 C C . GLY B 1 63 ? 3.645 -1.296 -17.609 1 94.56 63 GLY B C 1
ATOM 1498 O O . GLY B 1 63 ? 4.379 -1.257 -16.625 1 94.56 63 GLY B O 1
ATOM 1499 N N . GLY B 1 64 ? 3.701 -2.189 -18.469 1 96.5 64 GLY B N 1
ATOM 1500 C CA . GLY B 1 64 ? 4.707 -3.236 -18.391 1 96.5 64 GLY B CA 1
ATOM 1501 C C . GLY B 1 64 ? 5.422 -3.482 -19.703 1 96.5 64 GLY B C 1
ATOM 1502 O O . GLY B 1 64 ? 4.961 -3.043 -20.766 1 96.5 64 GLY B O 1
ATOM 1503 N N . THR B 1 65 ? 6.57 -4.086 -19.594 1 97.44 65 THR B N 1
ATOM 1504 C CA . THR B 1 65 ? 7.371 -4.5 -20.734 1 97.44 65 THR B CA 1
ATOM 1505 C C . THR B 1 65 ? 7.359 -6.02 -20.875 1 97.44 65 THR B C 1
ATOM 1507 O O . THR B 1 65 ? 7.684 -6.742 -19.938 1 97.44 65 THR B O 1
ATOM 1510 N N . PRO B 1 66 ? 7 -6.496 -22.047 1 96.69 66 PRO B N 1
ATOM 1511 C CA . PRO B 1 66 ? 6.98 -7.945 -22.266 1 96.69 66 PRO B CA 1
ATOM 1512 C C . PRO B 1 66 ? 8.352 -8.586 -22.062 1 96.69 66 PRO B C 1
ATOM 1514 O O . PRO B 1 66 ? 9.367 -8.016 -22.469 1 96.69 66 PRO B O 1
ATOM 1517 N N . GLN B 1 67 ? 8.32 -9.758 -21.391 1 95.94 67 GLN B N 1
ATOM 1518 C CA . GLN B 1 67 ? 9.547 -10.492 -21.125 1 95.94 67 GLN B CA 1
ATOM 1519 C C . GLN B 1 67 ? 9.539 -11.844 -21.844 1 95.94 67 GLN B C 1
ATOM 1521 O O . GLN B 1 67 ? 10.461 -12.648 -21.672 1 95.94 67 GLN B O 1
ATOM 1526 N N . GLY B 1 68 ? 8.492 -12.117 -22.641 1 95.44 68 GLY B N 1
ATOM 1527 C CA . GLY B 1 68 ? 8.289 -13.445 -23.203 1 95.44 68 GLY B CA 1
ATOM 1528 C C . GLY B 1 68 ? 7.383 -14.312 -22.359 1 95.44 68 GLY B C 1
ATOM 1529 O O . GLY B 1 68 ? 7.18 -14.047 -21.172 1 95.44 68 GLY B O 1
ATOM 1530 N N . ASN B 1 69 ? 6.758 -15.344 -22.922 1 95.69 69 ASN B N 1
ATOM 1531 C CA . ASN B 1 69 ? 5.918 -16.312 -22.234 1 95.69 69 ASN B CA 1
ATOM 1532 C C . ASN B 1 69 ? 4.805 -15.641 -21.438 1 95.69 69 ASN B C 1
ATOM 1534 O O . ASN B 1 69 ? 4.52 -16.031 -20.312 1 95.69 69 ASN B O 1
ATOM 1538 N N . ASN B 1 70 ? 4.258 -14.57 -22.016 1 96.62 70 ASN B N 1
ATOM 1539 C CA . ASN B 1 70 ? 3.146 -13.82 -21.438 1 96.62 70 ASN B CA 1
ATOM 1540 C C . ASN B 1 70 ? 3.533 -13.164 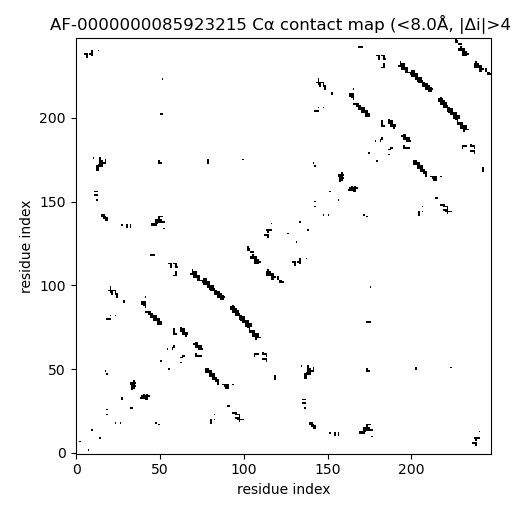-20.109 1 96.62 70 ASN B C 1
ATOM 1542 O O . ASN B 1 70 ? 2.674 -12.906 -19.266 1 96.62 70 ASN B O 1
ATOM 1546 N N . LEU B 1 71 ? 4.832 -13.016 -19.938 1 97.25 71 LEU B N 1
ATOM 1547 C CA . LEU B 1 71 ? 5.344 -12.312 -18.766 1 97.25 71 LEU B CA 1
ATOM 1548 C C . LEU B 1 71 ? 5.602 -10.844 -19.094 1 97.25 71 LEU B C 1
ATOM 1550 O O . LEU B 1 71 ? 6.027 -10.508 -20.203 1 97.25 71 LEU B O 1
ATOM 1554 N N . PHE B 1 72 ? 5.285 -10.023 -18.141 1 97.44 72 PHE B N 1
ATOM 1555 C CA . PHE B 1 72 ? 5.52 -8.586 -18.234 1 97.44 72 PHE B CA 1
ATOM 1556 C C . PHE B 1 72 ? 6.266 -8.062 -17.016 1 97.44 72 PHE B C 1
ATOM 1558 O O . PHE B 1 72 ? 5.914 -8.398 -15.883 1 97.44 72 PHE B O 1
ATOM 1565 N N . LYS B 1 73 ? 7.23 -7.281 -17.203 1 96.75 73 LYS B N 1
ATOM 1566 C CA . LYS B 1 73 ? 7.91 -6.547 -16.141 1 96.75 73 LYS B CA 1
ATOM 1567 C C . LYS B 1 73 ? 7.336 -5.141 -15.992 1 96.75 73 LYS B C 1
ATOM 1569 O O . LYS B 1 73 ? 7.152 -4.43 -16.984 1 96.75 73 LYS B O 1
ATOM 1574 N N . SER B 1 74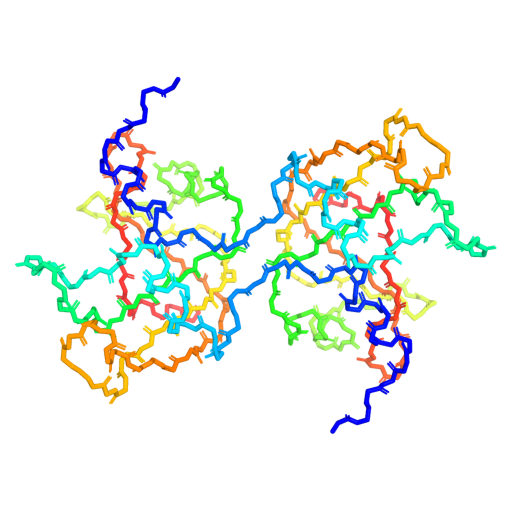 ? 7.062 -4.801 -14.742 1 94.25 74 SER B N 1
ATOM 1575 C CA . SER B 1 74 ? 6.488 -3.477 -14.523 1 94.25 74 SER B CA 1
ATOM 1576 C C . SER B 1 74 ? 7.465 -2.379 -14.938 1 94.25 74 SER B C 1
ATOM 1578 O O . SER B 1 74 ? 8.68 -2.537 -14.805 1 94.25 74 SER B O 1
ATOM 1580 N N . ASN B 1 75 ? 6.922 -1.287 -15.375 1 92.25 75 ASN B N 1
ATOM 1581 C CA . ASN B 1 75 ? 7.746 -0.14 -15.742 1 92.25 75 ASN B CA 1
ATOM 1582 C C . ASN B 1 75 ? 7.992 0.776 -14.547 1 92.25 75 ASN B C 1
ATOM 1584 O O . ASN B 1 75 ? 8.773 1.727 -14.641 1 92.25 75 ASN B O 1
ATOM 1588 N N . GLN B 1 76 ? 7.289 0.529 -13.5 1 84.5 76 GLN B N 1
ATOM 1589 C CA . GLN B 1 76 ? 7.523 1.238 -12.25 1 84.5 76 GLN B CA 1
ATOM 1590 C C . GLN B 1 76 ? 7.73 0.262 -11.094 1 84.5 76 GLN B C 1
ATOM 1592 O O . GLN B 1 76 ? 7.355 -0.908 -11.188 1 84.5 76 GLN B O 1
ATOM 1597 N N . ARG B 1 77 ? 8.312 0.761 -10 1 85.62 77 ARG B N 1
ATOM 1598 C CA . ARG B 1 77 ? 8.5 -0.049 -8.797 1 85.62 77 ARG B CA 1
ATOM 1599 C C . ARG B 1 77 ? 7.234 -0.053 -7.941 1 85.62 77 ARG B C 1
ATOM 1601 O O . ARG B 1 77 ? 6.449 0.894 -7.984 1 85.62 77 ARG B O 1
ATOM 1608 N N . PHE B 1 78 ? 7.043 -1.159 -7.211 1 86.44 78 PHE B N 1
ATOM 1609 C CA . PHE B 1 78 ? 5.906 -1.324 -6.309 1 86.44 78 PHE B CA 1
ATOM 1610 C C . PHE B 1 78 ? 6.379 -1.602 -4.887 1 86.44 78 PHE B C 1
ATOM 1612 O O . PHE B 1 78 ? 7.352 -2.33 -4.68 1 86.44 78 PHE B O 1
ATOM 1619 N N . PRO B 1 79 ? 5.746 -1.004 -3.916 1 84.44 79 PRO B N 1
ATOM 1620 C CA . PRO B 1 79 ? 5.957 -1.466 -2.541 1 84.44 79 PRO B CA 1
ATOM 1621 C C . PRO B 1 79 ? 5.43 -2.879 -2.305 1 84.44 79 PRO B C 1
ATOM 1623 O O . PRO B 1 79 ? 4.281 -3.178 -2.646 1 84.44 79 PRO B O 1
ATOM 1626 N N . LEU B 1 80 ? 6.301 -3.723 -1.74 1 88.25 80 LEU B N 1
ATOM 1627 C CA . LEU B 1 80 ? 5.98 -5.137 -1.572 1 88.25 80 LEU B CA 1
ATOM 1628 C C . LEU B 1 80 ? 6.207 -5.578 -0.131 1 88.25 80 LEU B C 1
ATOM 1630 O O . LEU B 1 80 ? 7.043 -5.008 0.574 1 88.25 80 LEU B O 1
ATOM 1634 N N . VAL B 1 81 ? 5.418 -6.512 0.288 1 88.44 81 VAL B N 1
ATOM 1635 C CA . VAL B 1 81 ? 5.75 -7.336 1.446 1 88.44 81 VAL B CA 1
ATOM 1636 C C . VAL B 1 81 ? 5.852 -8.797 1.028 1 88.44 81 VAL B C 1
ATOM 1638 O O . VAL B 1 81 ? 4.863 -9.406 0.61 1 88.44 81 VAL B O 1
ATOM 1641 N N . THR B 1 82 ? 7.027 -9.289 1.081 1 92.44 82 THR B N 1
ATOM 1642 C CA . THR B 1 82 ? 7.25 -10.703 0.781 1 92.44 82 THR B CA 1
ATOM 1643 C C . THR B 1 82 ? 7.23 -11.531 2.059 1 92.44 82 THR B C 1
ATOM 1645 O O . THR B 1 82 ? 7.992 -11.273 2.99 1 92.44 82 THR B O 1
ATOM 1648 N N . CYS B 1 83 ? 6.316 -12.445 2.094 1 94.56 83 CYS B N 1
ATOM 1649 C CA . CYS B 1 83 ? 6.18 -13.359 3.219 1 94.56 83 CYS B CA 1
ATOM 1650 C C . CYS B 1 83 ? 6.848 -14.695 2.918 1 94.56 83 CYS B C 1
ATOM 1652 O O . CYS B 1 83 ? 6.441 -15.406 1.993 1 94.56 83 CYS B O 1
ATOM 1654 N N . LYS B 1 84 ? 7.82 -15.062 3.689 1 96 84 LYS B N 1
ATOM 1655 C CA . LYS B 1 84 ? 8.539 -16.328 3.498 1 96 84 LYS B CA 1
ATOM 1656 C C . LYS B 1 84 ? 8.289 -17.281 4.66 1 96 84 LYS B C 1
ATOM 1658 O O . LYS B 1 84 ? 8.375 -16.891 5.824 1 96 84 LYS B O 1
ATOM 1663 N N . LEU B 1 85 ? 8.016 -18.484 4.309 1 96.88 85 LEU B N 1
ATOM 1664 C CA . LEU B 1 85 ? 7.734 -19.516 5.309 1 96.88 85 LEU B CA 1
ATOM 1665 C C . LEU B 1 85 ? 8.969 -19.797 6.152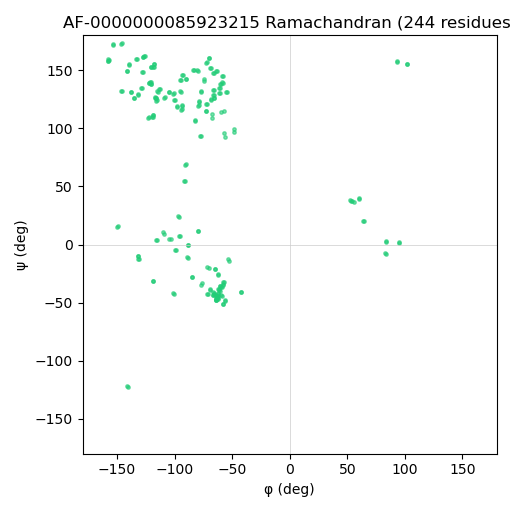 1 96.88 85 LEU B C 1
ATOM 1667 O O . LEU B 1 85 ? 10.055 -20.031 5.609 1 96.88 85 LEU B O 1
ATOM 1671 N N . GLN B 1 86 ? 8.789 -19.703 7.441 1 97 86 GLN B N 1
ATOM 1672 C CA . GLN B 1 86 ? 9.867 -20.016 8.375 1 97 86 GLN B CA 1
ATOM 1673 C C . GLN B 1 86 ? 9.688 -21.406 8.977 1 97 86 GLN B C 1
ATOM 1675 O O . GLN B 1 86 ? 10.664 -22.125 9.18 1 97 86 GLN B O 1
ATOM 1680 N N . SER B 1 87 ? 8.5 -21.688 9.289 1 96.75 87 SER B N 1
ATOM 1681 C CA . SER B 1 87 ? 8.195 -22.984 9.883 1 96.75 87 SER B CA 1
ATOM 1682 C C . SER B 1 87 ? 6.727 -23.359 9.703 1 96.75 87 SER B C 1
ATOM 1684 O O . SER B 1 87 ? 5.906 -22.484 9.383 1 96.75 87 SER B O 1
ATOM 1686 N N . GLY B 1 88 ? 6.445 -24.719 9.828 1 96.25 88 GLY B N 1
ATOM 1687 C CA . GLY B 1 88 ? 5.105 -25.234 9.625 1 96.25 88 GLY B CA 1
ATOM 1688 C C . GLY B 1 88 ? 4.922 -25.891 8.266 1 96.25 88 GLY B C 1
ATOM 1689 O O . GLY B 1 88 ? 5.668 -25.609 7.328 1 96.25 88 GLY B O 1
ATOM 1690 N N . GLN B 1 89 ? 3.945 -26.797 8.234 1 96.19 89 GLN B N 1
ATOM 1691 C CA . GLN B 1 89 ? 3.684 -27.516 6.996 1 96.19 89 GLN B CA 1
ATOM 1692 C C . GLN B 1 89 ? 2.273 -27.25 6.484 1 96.19 89 GLN B C 1
ATOM 1694 O O . GLN B 1 89 ? 2.039 -27.219 5.273 1 96.19 89 GLN B O 1
ATOM 1699 N N . ARG B 1 90 ? 1.43 -27.031 7.508 1 96.44 90 ARG B N 1
ATOM 1700 C CA . ARG B 1 90 ? 0.019 -26.875 7.176 1 96.44 90 ARG B CA 1
ATOM 1701 C C . ARG B 1 90 ? -0.628 -25.797 8.047 1 96.44 90 ARG B C 1
ATOM 1703 O O . ARG B 1 90 ? -0.207 -25.578 9.188 1 96.44 90 ARG B O 1
ATOM 1710 N N . HIS B 1 91 ? -1.701 -25.047 7.477 1 93.62 91 HIS B N 1
ATOM 1711 C CA . HIS B 1 91 ? -2.516 -24.141 8.273 1 93.62 91 HIS B CA 1
ATOM 1712 C C . HIS B 1 91 ? -3.184 -24.859 9.438 1 93.62 91 HIS B C 1
ATOM 1714 O O . HIS B 1 91 ? -3.553 -26.031 9.312 1 93.62 91 HIS B O 1
ATOM 1720 N N . PRO B 1 92 ? -3.281 -24.344 10.609 1 93.31 92 PRO B N 1
ATOM 1721 C CA . PRO B 1 92 ? -2.934 -22.953 10.859 1 93.31 92 PRO B CA 1
ATOM 1722 C C . PRO B 1 92 ? -1.518 -22.781 11.414 1 93.31 92 PRO B C 1
ATOM 1724 O O . PRO B 1 92 ? -1.234 -21.812 12.117 1 93.31 92 PRO B O 1
ATOM 1727 N N . ASN B 1 93 ? -0.618 -23.703 11.172 1 95.19 93 ASN B N 1
ATOM 1728 C CA . ASN B 1 93 ? 0.69 -23.688 11.82 1 95.19 93 ASN B CA 1
ATOM 1729 C C . ASN B 1 93 ? 1.742 -23.031 10.938 1 95.19 93 ASN B C 1
ATOM 1731 O O . ASN B 1 93 ? 2.939 -23.125 11.211 1 95.19 93 ASN B O 1
ATOM 1735 N N . CYS B 1 94 ? 1.325 -22.453 9.836 1 96.88 94 CYS B N 1
ATOM 1736 C CA . CYS B 1 94 ? 2.281 -21.781 8.969 1 96.88 94 CYS B CA 1
ATOM 1737 C C . CYS B 1 94 ? 2.826 -20.531 9.641 1 96.88 94 CYS B C 1
ATOM 1739 O O . CYS B 1 94 ? 2.059 -19.656 10.07 1 96.88 94 CYS B O 1
ATOM 1741 N N . LYS B 1 95 ? 4.09 -20.344 9.789 1 96.31 95 LYS B N 1
ATOM 1742 C CA . LYS B 1 95 ? 4.77 -19.172 10.328 1 96.31 95 LYS B CA 1
ATOM 1743 C C . LYS B 1 95 ? 5.637 -18.5 9.266 1 96.31 95 LYS B C 1
ATOM 1745 O O . LYS B 1 95 ? 6.512 -19.141 8.68 1 96.31 95 LYS B O 1
ATOM 1750 N N . TYR B 1 96 ? 5.34 -17.281 9.094 1 95.81 96 TYR B N 1
ATOM 1751 C CA . TYR B 1 96 ? 6.039 -16.531 8.055 1 95.81 96 TYR B CA 1
ATOM 1752 C C . TYR B 1 96 ? 6.836 -15.383 8.656 1 95.81 96 TYR B C 1
ATOM 1754 O O . TYR B 1 96 ? 6.508 -14.891 9.734 1 95.81 96 TYR B O 1
ATOM 1762 N N . ARG B 1 97 ? 7.816 -15.016 7.934 1 93.5 97 ARG B N 1
ATOM 1763 C CA . ARG B 1 97 ? 8.523 -13.758 8.148 1 93.5 97 ARG B CA 1
ATOM 1764 C C . ARG B 1 97 ? 8.367 -12.836 6.941 1 93.5 97 ARG B C 1
ATOM 1766 O O . ARG B 1 97 ? 8.562 -13.258 5.801 1 93.5 97 ARG B O 1
ATOM 1773 N N . GLY B 1 98 ? 7.934 -11.688 7.25 1 91.56 98 GLY B N 1
ATOM 1774 C CA . GLY B 1 98 ? 7.742 -10.703 6.191 1 91.56 98 GLY B CA 1
ATOM 1775 C C . GLY B 1 98 ? 8.945 -9.805 5.988 1 91.56 98 GLY B C 1
ATOM 1776 O O . GLY B 1 98 ? 9.656 -9.477 6.945 1 91.56 98 GLY B O 1
ATOM 1777 N N . ASN B 1 99 ? 9.164 -9.422 4.723 1 88.31 99 ASN B N 1
ATOM 1778 C CA . ASN B 1 99 ? 10.18 -8.445 4.34 1 88.31 99 ASN B CA 1
ATOM 1779 C C . ASN B 1 99 ? 9.617 -7.391 3.391 1 88.31 99 ASN B C 1
ATOM 1781 O O . ASN B 1 99 ? 8.961 -7.727 2.398 1 88.31 99 ASN B O 1
ATOM 1785 N N . LYS B 1 100 ? 9.852 -6.184 3.742 1 84.56 100 LYS B N 1
ATOM 1786 C CA . LYS B 1 100 ? 9.383 -5.074 2.916 1 84.56 100 LYS B CA 1
ATOM 1787 C C . LYS B 1 100 ? 10.43 -4.68 1.879 1 84.56 100 LYS B C 1
ATOM 1789 O O . LYS B 1 100 ? 11.625 -4.691 2.164 1 84.56 100 LYS B O 1
ATOM 1794 N N . SER B 1 101 ? 9.969 -4.324 0.662 1 82.44 101 SER B N 1
ATOM 1795 C CA . SER B 1 101 ? 10.836 -3.834 -0.404 1 82.44 101 SER B CA 1
ATOM 1796 C C . SER B 1 101 ? 10.055 -3.027 -1.432 1 82.44 101 SER B C 1
ATOM 1798 O O . SER B 1 101 ? 8.82 -3.068 -1.451 1 82.44 101 SER B O 1
ATOM 1800 N N . THR B 1 102 ? 10.719 -2.16 -2.193 1 82.62 102 THR B N 1
ATOM 1801 C CA . THR B 1 102 ? 10.18 -1.456 -3.352 1 82.62 102 THR B CA 1
ATOM 1802 C C . THR B 1 102 ? 10.961 -1.813 -4.613 1 82.62 102 THR B C 1
ATOM 1804 O O . THR B 1 102 ? 12.133 -1.452 -4.746 1 82.62 102 THR B O 1
ATOM 1807 N N . ARG B 1 103 ? 10.336 -2.537 -5.484 1 87.38 103 ARG B N 1
ATOM 1808 C CA . ARG B 1 103 ? 11.031 -3.029 -6.668 1 87.38 103 ARG B CA 1
ATOM 1809 C C . ARG B 1 103 ? 10.062 -3.273 -7.816 1 87.38 103 ARG B C 1
ATOM 1811 O O . ARG B 1 103 ? 8.852 -3.104 -7.656 1 87.38 103 ARG B O 1
ATOM 1818 N N . TYR B 1 104 ? 10.633 -3.568 -8.992 1 91.38 104 TYR B N 1
ATOM 1819 C CA . TYR B 1 104 ? 9.82 -3.988 -10.125 1 91.38 104 TYR B CA 1
ATOM 1820 C C . TYR B 1 104 ? 9.219 -5.367 -9.891 1 91.38 104 TYR B C 1
ATOM 1822 O O . TYR B 1 104 ? 9.766 -6.164 -9.125 1 91.38 104 TYR B O 1
ATOM 1830 N N . ILE B 1 105 ? 8.109 -5.59 -10.492 1 94.69 105 ILE B N 1
ATOM 1831 C CA . ILE B 1 105 ? 7.473 -6.898 -10.383 1 94.69 105 ILE B CA 1
ATOM 1832 C C . ILE B 1 105 ? 7.324 -7.512 -11.773 1 94.69 105 ILE B C 1
ATOM 1834 O O . ILE B 1 105 ? 7.332 -6.797 -12.781 1 94.69 105 ILE B O 1
ATOM 1838 N N . VAL B 1 106 ? 7.293 -8.789 -11.883 1 97.12 106 VAL B N 1
ATOM 1839 C CA . VAL B 1 106 ? 7.02 -9.539 -13.102 1 97.12 106 VAL B CA 1
ATOM 1840 C C . VAL B 1 106 ? 5.734 -10.352 -12.938 1 97.12 106 VAL B C 1
ATOM 1842 O O . VAL B 1 106 ? 5.586 -11.102 -11.969 1 97.12 106 VAL B O 1
ATOM 1845 N N . LEU B 1 107 ? 4.832 -10.156 -13.867 1 97.75 107 LEU B N 1
ATOM 1846 C CA . LEU B 1 107 ? 3.521 -10.789 -13.805 1 97.75 107 LEU B CA 1
ATOM 1847 C C . LEU B 1 107 ? 3.279 -11.664 -15.031 1 97.75 107 LEU B C 1
ATOM 1849 O O . LEU B 1 107 ? 3.656 -11.297 -16.141 1 97.75 107 LEU B O 1
ATOM 1853 N N . GLY B 1 108 ? 2.695 -12.859 -14.789 1 97.38 108 GLY B N 1
ATOM 1854 C CA . GLY B 1 108 ? 2.041 -13.578 -15.875 1 97.38 108 GLY B CA 1
ATOM 1855 C C . GLY B 1 108 ? 0.677 -13.016 -16.219 1 97.38 108 GLY B C 1
ATOM 1856 O O . GLY B 1 108 ? -0.146 -12.773 -15.336 1 97.38 108 GLY B O 1
ATOM 1857 N N . CYS B 1 109 ? 0.425 -12.797 -17.516 1 97.38 109 CYS B N 1
ATOM 1858 C CA . CYS B 1 109 ? -0.801 -12.133 -17.938 1 97.38 109 CYS B CA 1
ATOM 1859 C C . CYS B 1 109 ? -1.604 -13.031 -18.875 1 97.38 109 CYS B C 1
ATOM 1861 O O . CYS B 1 109 ? -1.032 -13.789 -19.656 1 97.38 109 CYS B O 1
ATOM 1863 N N . ASP B 1 110 ? -2.873 -13.055 -18.734 1 96.12 110 ASP B N 1
ATOM 1864 C CA . ASP B 1 110 ? -3.824 -13.727 -19.625 1 96.12 110 ASP B CA 1
ATOM 1865 C C . ASP B 1 110 ? -4.855 -12.742 -20.172 1 96.12 110 ASP B C 1
ATOM 1867 O O . ASP B 1 110 ? -5.723 -12.273 -19.422 1 96.12 110 ASP B O 1
ATOM 1871 N N . ARG B 1 111 ? -4.773 -12.43 -21.484 1 93.69 111 ARG B N 1
ATOM 1872 C CA . ARG B 1 111 ? -5.668 -11.484 -22.156 1 93.69 111 ARG B CA 1
ATOM 1873 C C . ARG B 1 111 ? -5.719 -10.156 -21.406 1 93.69 111 ARG B C 1
ATOM 1875 O O . ARG B 1 111 ? -6.801 -9.625 -21.156 1 93.69 111 ARG B O 1
ATOM 1882 N N . GLY B 1 112 ? -4.512 -9.75 -20.875 1 93.88 112 GLY B N 1
ATOM 1883 C CA . GLY B 1 112 ? -4.41 -8.422 -20.312 1 93.88 112 GLY B CA 1
ATOM 1884 C C . GLY B 1 112 ? -4.633 -8.398 -18.812 1 93.88 112 GLY B C 1
ATOM 1885 O O . GLY B 1 112 ? -4.586 -7.336 -18.188 1 93.88 112 GLY B O 1
ATOM 1886 N N . TRP B 1 113 ? -4.852 -9.602 -18.219 1 94.25 113 TRP B N 1
ATOM 1887 C CA . TRP B 1 113 ? -5.113 -9.664 -16.781 1 94.25 113 TRP B CA 1
ATOM 1888 C C . TRP B 1 113 ? -4 -10.406 -16.062 1 94.25 113 TRP B C 1
ATOM 1890 O O . TRP B 1 113 ? -3.518 -11.438 -16.531 1 94.25 113 TRP B O 1
ATOM 1900 N N . PRO B 1 114 ? -3.531 -9.781 -14.953 1 96.62 114 PRO B N 1
ATOM 1901 C CA . PRO B 1 114 ? -2.549 -10.531 -14.172 1 96.62 114 PRO B CA 1
ATOM 1902 C C . PRO B 1 114 ? -3.111 -11.844 -13.617 1 96.62 114 PRO B C 1
ATOM 1904 O O . PRO B 1 114 ? -4.199 -11.852 -13.031 1 96.62 114 PRO B O 1
ATOM 1907 N N . VAL B 1 115 ? -2.408 -12.883 -13.828 1 96.56 115 VAL B N 1
ATOM 1908 C CA . VAL B 1 115 ? -2.918 -14.156 -13.336 1 96.56 115 VAL B CA 1
ATOM 1909 C C . VAL B 1 115 ? -1.812 -14.898 -12.586 1 96.56 115 VAL B C 1
ATOM 1911 O O . VAL B 1 115 ? -2.057 -15.945 -11.984 1 96.56 115 VAL B O 1
ATOM 1914 N N . HIS B 1 116 ? -0.575 -14.43 -12.656 1 95.62 116 HIS B N 1
ATOM 1915 C CA . HIS B 1 116 ? 0.576 -15.047 -12.008 1 95.62 116 HIS B CA 1
ATOM 1916 C C . HIS B 1 116 ? 1.582 -14 -11.547 1 95.62 116 HIS B C 1
ATOM 1918 O O . HIS B 1 116 ? 1.828 -13.023 -12.258 1 95.62 116 HIS B O 1
ATOM 1924 N N . TYR B 1 117 ? 2.004 -14.125 -10.352 1 96.81 117 TYR B N 1
ATOM 1925 C CA . TYR B 1 117 ? 3.119 -13.344 -9.836 1 96.81 117 TYR B CA 1
ATOM 1926 C C . TYR B 1 117 ? 4.41 -14.156 -9.852 1 96.81 117 TYR B C 1
ATOM 1928 O O . TYR B 1 117 ? 4.477 -15.234 -9.25 1 96.81 117 TYR B O 1
ATOM 1936 N N . GLU B 1 118 ? 5.391 -13.586 -10.516 1 94.38 118 GLU B N 1
ATOM 1937 C CA . GLU B 1 118 ? 6.684 -14.258 -10.539 1 94.38 118 GLU B CA 1
ATOM 1938 C C . GLU B 1 118 ? 7.484 -13.961 -9.273 1 94.38 118 GLU B C 1
ATOM 1940 O O . GLU B 1 118 ? 8.039 -12.867 -9.125 1 94.38 118 GLU B O 1
ATOM 1945 N N . GLU B 1 119 ? 7.609 -14.891 -8.414 1 88.56 119 GLU B N 1
ATOM 1946 C CA . GLU B 1 119 ? 8.359 -14.719 -7.172 1 88.56 119 GLU B CA 1
ATOM 1947 C C . GLU B 1 119 ? 9.859 -14.688 -7.43 1 88.56 119 GLU B C 1
ATOM 1949 O O . GLU B 1 119 ? 10.336 -15.25 -8.422 1 88.56 119 GLU B O 1
ATOM 1954 N N . GLY B 1 120 ? 10.602 -14.062 -6.492 1 71.25 120 GLY B N 1
ATOM 1955 C CA . GLY B 1 120 ? 12.055 -14.18 -6.492 1 71.25 120 GLY B CA 1
ATOM 1956 C C . GLY B 1 120 ? 12.727 -13.203 -7.438 1 71.25 120 GLY B C 1
ATOM 1957 O O . GLY B 1 120 ? 13.961 -13.172 -7.531 1 71.25 120 GLY B O 1
ATOM 1958 N N . ILE B 1 121 ? 11.961 -12.5 -8.242 1 60.31 121 ILE B N 1
ATOM 1959 C CA . ILE B 1 121 ? 12.625 -11.578 -9.156 1 60.31 121 ILE B CA 1
ATOM 1960 C C . ILE B 1 121 ? 13.055 -10.32 -8.391 1 60.31 121 ILE B C 1
ATOM 1962 O O . ILE B 1 121 ? 12.227 -9.648 -7.777 1 60.31 121 ILE B O 1
ATOM 1966 N N . ILE B 1 122 ? 14.164 -10.195 -7.906 1 51.75 122 ILE B N 1
ATOM 1967 C CA . ILE B 1 122 ? 14.711 -9.023 -7.219 1 51.75 122 ILE B CA 1
ATOM 1968 C C . ILE B 1 122 ? 15.43 -8.125 -8.227 1 51.75 122 ILE B C 1
ATOM 1970 O O . ILE B 1 122 ? 16.422 -8.523 -8.836 1 51.75 122 ILE B O 1
ATOM 1974 N N . ASN B 1 123 ? 14.734 -7.742 -9.281 1 47.81 123 ASN B N 1
ATOM 1975 C CA . ASN B 1 123 ? 15.609 -6.867 -10.055 1 47.81 123 ASN B CA 1
ATOM 1976 C C . ASN B 1 123 ? 15.898 -5.566 -9.312 1 47.81 123 ASN B C 1
ATOM 1978 O O . ASN B 1 123 ? 14.984 -4.926 -8.797 1 47.81 123 ASN B O 1
ATOM 1982 N N . ALA B 1 124 ? 17.188 -5.41 -8.82 1 35.16 124 ALA B N 1
ATOM 1983 C CA . ALA B 1 124 ? 17.672 -4.113 -8.352 1 35.16 124 ALA B CA 1
ATOM 1984 C C . ALA B 1 124 ? 17.25 -3 -9.312 1 35.16 124 ALA B C 1
ATOM 1986 O O . ALA B 1 124 ? 17.172 -3.215 -10.523 1 35.16 124 ALA B O 1
#

InterPro domains:
  IPR001427 Pancreatic ribonuclease [PR00794] (28-47)
  IPR001427 Pancreatic ribonuclease [PR00794] (48-67)
  IPR001427 Pancreatic ribonuclease [PR00794] (70-88)
  IPR001427 Pancreatic ribonuclease [PR00794] (92-114)
  IPR001427 Pancreatic ribonuclease [PTHR11437] (5-121)
  IPR023411 Ribonuclease A, active site [PS00127] (42-48)
  IPR023412 Ribonuclease A-domain [PF00074] (6-117)
  IPR023412 Ribonuclease A-domain [SM00092] (3-121)
  IPR036816 Ribonuclease A-like domain superfamily [G3DSA:3.10.130.10] (2-124)
  IPR036816 Ribonuclease A-like domain superfamily [SSF54076] (5-119)

Solvent-accessible surface area (backbone atoms only — not comparable to full-atom values): 13163 Å² total; per-residue (Å²): 129,84,80,47,69,55,38,52,49,33,44,67,61,25,52,30,56,63,73,43,45,84,32,34,42,58,55,39,57,74,64,66,59,42,20,88,95,42,91,44,28,45,41,59,67,48,51,26,36,31,54,55,72,66,68,58,35,35,21,45,45,90,39,21,43,78,70,57,94,52,24,19,33,35,72,54,68,41,35,33,36,38,25,34,55,73,44,63,62,34,65,89,52,40,38,44,46,34,43,76,49,72,32,43,50,40,31,30,36,58,98,48,34,44,48,38,77,54,77,88,61,73,54,130,128,85,77,47,68,55,36,52,50,32,44,66,59,25,50,30,58,63,72,44,45,84,34,35,40,58,54,38,58,76,61,67,59,42,19,89,93,42,93,43,28,44,42,59,66,47,50,25,36,31,55,54,70,66,70,57,36,34,20,45,46,90,39,20,43,80,70,56,93,52,25,20,33,37,72,54,67,42,37,33,35,39,25,34,55,74,44,64,62,35,64,89,51,40,37,43,46,35,43,77,49,72,32,43,51,38,32,29,38,58,98,50,33,44,49,40,77,54,78,89,61,73,56,129

pLDDT: mean 89.03, std 12.11, range [35.16, 97.94]

Sequence (248 aa):
MHRWPRYQKFLNQHLGPHVNDHACDREIRNRDITAPGTANGCKEVNTFIQANKNDIKVVCGKGGTPQGNNLFKSNQRFPLVTCKLQSGQRHPNCKYRGNKSTRYIVLGCDRGWPVHYEEGIINAMHRWPRYQKFLNQHLGPHVNDHACDREIRNRDITAPGTANGCKEVNTFIQANKNDIKVVCGKGGTPQGNNLFKSNQRFPLVTCKLQSGQRHPNCKYRGNKSTRYIVLGCDRGWPVHYEEGIINA

Nearest PDB structures (foldseek):
  3zbv-assembly1_A-2  TM=8.167E-01  e=6.757E-12  Mus musculus
  3zbw-assembly1_A  TM=8.303E-01  e=7.166E-12  Mus musculus
  4qfi-assembly1_A  TM=8.016E-01  e=5.037E-12  Rattus norvegicus
  2zpo-assembly1_A  TM=7.806E-01  e=8.060E-12  Chelonia mydas
  2j4t-assembly2_B  TM=7.848E-01  e=3.113E-11  Mus musculus